Protein AF-A0A972ZB79-F1 (afdb_monomer)

pLDDT: mean 79.49, std 14.04, range [37.16, 97.12]

Foldseek 3Di:
DDDDDDDDDDDDPDDPDDPPPPPVVVVVVVVVVLVVLLVLLLVLLLQLLLQDADPLLATSLLVSLVVCCVQLVVLQVVDPCLVVVVVVLVVVVVLVVVVCVVPVVDDDDVSVVSNVVSVSSSVSSVVSSLSSSVVSDPPLSSLQSSLVSNLVNCVVVQVVDPQCCQPRNLVSVLSNQLSVQVVDPDCVSNLVSLVVSLVVCLLSVNPVVVVVSVVVNLVVVVVVVVVVDPDDDDVVVSVVVVVVVVVVCQVVVLCCQCVQVSHPVSNVVSVVQCVVQVGSVRSVCVVVVVQVVCCVVPVSRDD

Mean predicted aligned error: 12.44 Å

Radius of gyration: 28.15 Å; Cα contacts (8 Å, |Δi|>4): 236; chains: 1; bounding box: 105×49×82 Å

Sequence (303 aa):
MAADHVQTASTYPPDSGLPESDDPRGAVLDKRGFELSAIVAYLSVALLGLNLPLVFGMTTSTLVVIALVPVWISTLSRFRFAVPIMVLTVVAVAWGILLVNLNAERGFEVRMGIDAAFLMIAGIGGLGLLLWARTVLPIHQIVIVFGIAYLLSVLSDVPGSENPWKYQLSIPVSLIVLAVASQSRRAWPTLVSLGVIGLLSIATNSRSFFGFCLLAAVMYLWQRRSRRTDKPMNKLLVVGLIGLVLAAMYSLGTSLLAGGYLGEDAQERTVAQIQDGGTLLAGGRPEWFATTALMAEYPMGFG

Solvent-accessible surface area (backbone atoms only — not comparable to full-atom values): 16758 Å² total; per-residue (Å²): 133,84,89,82,90,84,86,89,87,85,90,73,84,80,84,81,80,69,82,80,78,86,49,70,64,58,58,51,51,54,51,50,54,51,53,51,54,40,51,51,36,51,53,49,40,27,36,46,27,31,45,46,82,51,79,93,61,37,27,43,23,34,52,50,33,62,75,41,40,81,65,20,59,70,46,33,79,81,37,90,63,46,53,60,52,53,51,53,49,53,50,51,52,54,49,52,53,49,56,51,65,77,40,69,87,54,86,79,62,63,67,63,53,50,38,52,50,40,52,49,50,26,53,56,35,44,52,38,45,51,57,37,34,51,77,72,40,62,64,48,57,54,38,33,43,23,15,51,24,32,42,60,51,41,54,80,53,41,89,81,41,96,49,35,53,67,78,52,44,51,63,25,53,47,38,33,53,45,26,59,26,58,71,46,96,52,65,60,51,37,49,49,50,35,49,54,54,22,52,52,22,52,76,61,75,27,59,71,56,24,53,52,30,51,52,49,47,55,50,51,55,49,58,57,47,59,76,73,44,96,67,85,71,62,66,65,59,51,53,48,50,53,51,48,51,53,50,51,48,51,55,51,50,50,50,39,27,60,65,37,78,72,37,63,76,48,15,55,55,45,47,50,20,25,70,77,36,76,34,59,74,50,29,70,40,56,64,57,58,50,47,54,52,33,40,72,78,21,76,90,73,65,118

Structure (mmCIF, N/CA/C/O backbone):
data_AF-A0A972ZB79-F1
#
_entry.id   AF-A0A972ZB79-F1
#
loop_
_atom_site.group_PDB
_atom_site.id
_atom_site.type_symbol
_atom_site.label_atom_id
_atom_site.label_alt_id
_atom_site.label_comp_id
_atom_site.label_asym_id
_atom_site.label_entity_id
_atom_site.label_seq_id
_atom_site.pdbx_PDB_ins_code
_atom_site.Cartn_x
_atom_site.Cartn_y
_atom_site.Cartn_z
_atom_site.occupancy
_atom_site.B_iso_or_equiv
_atom_site.auth_seq_id
_atom_site.auth_comp_id
_atom_site.auth_asym_id
_atom_site.auth_atom_id
_atom_site.pdbx_PDB_model_num
ATOM 1 N N . MET A 1 1 ? -80.961 12.079 47.554 1.00 37.97 1 MET A N 1
ATOM 2 C CA . MET A 1 1 ? -81.238 10.744 48.119 1.00 37.97 1 MET A CA 1
ATOM 3 C C . MET A 1 1 ? -80.423 9.753 47.297 1.00 37.97 1 MET A C 1
ATOM 5 O O . MET A 1 1 ? -80.694 9.684 46.110 1.00 37.97 1 MET A O 1
ATOM 9 N N . ALA A 1 2 ? -79.415 9.125 47.928 1.00 37.16 2 ALA A N 1
ATOM 10 C CA . ALA A 1 2 ? -78.464 8.094 47.443 1.00 37.16 2 ALA A CA 1
ATOM 11 C C . ALA A 1 2 ? -77.588 8.466 46.212 1.00 37.16 2 ALA A C 1
ATOM 13 O O . ALA A 1 2 ? -78.125 8.785 45.163 1.00 37.16 2 ALA A O 1
ATOM 14 N N . ALA A 1 3 ? -76.260 8.640 46.286 1.00 39.59 3 ALA A N 1
ATOM 15 C CA . ALA A 1 3 ? -75.149 7.779 46.748 1.00 39.59 3 ALA A CA 1
ATOM 16 C C . ALA A 1 3 ? -74.749 6.672 45.743 1.00 39.59 3 ALA A C 1
ATOM 18 O O . ALA A 1 3 ? -75.513 5.738 45.532 1.00 39.59 3 ALA A O 1
ATOM 19 N N . ASP A 1 4 ? -73.553 6.839 45.150 1.00 38.59 4 ASP A N 1
ATOM 20 C CA . ASP A 1 4 ? -72.384 5.925 45.200 1.00 38.59 4 ASP A CA 1
ATOM 21 C C . ASP A 1 4 ? -71.663 5.564 43.881 1.00 38.59 4 ASP A C 1
ATOM 23 O O . ASP A 1 4 ? -72.266 5.059 42.944 1.00 38.59 4 ASP A O 1
ATOM 27 N N . HIS A 1 5 ? -70.335 5.821 43.922 1.00 38.62 5 HIS A N 1
ATOM 28 C CA . HIS A 1 5 ? -69.150 5.087 43.408 1.00 38.62 5 HIS A CA 1
ATOM 29 C C . HIS A 1 5 ? -69.139 4.556 41.944 1.00 38.62 5 HIS A C 1
ATOM 31 O O . HIS A 1 5 ? -70.107 3.987 41.472 1.00 38.62 5 HIS A O 1
ATOM 37 N N . VAL A 1 6 ? -68.092 4.670 41.100 1.00 42.59 6 VAL A N 1
ATOM 38 C CA . VAL A 1 6 ? -66.668 4.230 41.167 1.00 42.59 6 VAL A CA 1
ATOM 39 C C . VAL A 1 6 ? -65.941 4.848 39.934 1.00 42.59 6 VAL A C 1
ATOM 41 O O . VAL A 1 6 ? -66.464 4.776 38.829 1.00 42.59 6 VAL A O 1
ATOM 44 N N . GLN A 1 7 ? -64.900 5.683 40.054 1.00 39.47 7 GLN A N 1
ATOM 45 C CA . GLN A 1 7 ? -63.438 5.425 40.004 1.00 39.47 7 GLN A CA 1
ATOM 46 C C . GLN A 1 7 ? -62.824 4.747 38.737 1.00 39.47 7 GLN A C 1
ATOM 48 O O . GLN A 1 7 ? -62.821 3.535 38.589 1.00 39.47 7 GLN A O 1
ATOM 53 N N . THR A 1 8 ? -62.252 5.602 37.870 1.00 46.56 8 THR A N 1
ATOM 54 C CA . THR A 1 8 ? -61.036 5.506 37.014 1.00 46.56 8 THR A CA 1
ATOM 55 C C . THR A 1 8 ? -60.557 4.167 36.420 1.00 46.56 8 THR A C 1
ATOM 57 O O . THR A 1 8 ? -60.087 3.294 37.143 1.00 46.56 8 THR A O 1
ATOM 60 N N . ALA A 1 9 ? -60.426 4.125 35.086 1.00 38.38 9 ALA A N 1
ATOM 61 C CA . ALA A 1 9 ? -59.534 3.207 34.369 1.00 38.38 9 ALA A CA 1
ATOM 62 C C . ALA A 1 9 ? -58.558 3.999 33.474 1.00 38.38 9 ALA A C 1
ATOM 64 O O . ALA A 1 9 ? -58.957 4.622 32.493 1.00 38.38 9 ALA A O 1
ATOM 65 N N . SER A 1 10 ? -57.277 3.984 33.855 1.00 39.25 10 SER A N 1
ATOM 66 C CA . SER A 1 10 ? -56.123 4.402 33.052 1.00 39.25 10 SER A CA 1
ATOM 67 C C . SER A 1 10 ? -55.563 3.157 32.366 1.00 39.25 10 SER A C 1
ATOM 69 O O . SER A 1 10 ? -55.131 2.221 33.037 1.00 39.25 10 SER A O 1
ATOM 71 N N . THR A 1 11 ? -55.618 3.110 31.039 1.00 41.22 11 THR A N 1
ATOM 72 C CA . THR A 1 11 ? -55.114 2.001 30.219 1.00 41.22 11 THR A CA 1
ATOM 73 C C . THR A 1 11 ? -53.656 2.239 29.824 1.00 41.22 11 THR A C 1
ATOM 75 O O . THR A 1 11 ? -53.385 2.951 28.859 1.00 41.22 11 THR A O 1
ATOM 78 N N . TYR A 1 12 ? -52.727 1.609 30.547 1.00 37.75 12 TYR A N 1
ATOM 79 C CA . TYR A 1 12 ? -51.396 1.247 30.044 1.00 37.75 12 TYR A CA 1
ATOM 80 C C . TYR A 1 12 ? -51.443 -0.203 29.523 1.00 37.75 12 TYR A C 1
ATOM 82 O O . TYR A 1 12 ? -52.074 -1.041 30.172 1.00 37.75 12 TYR A O 1
ATOM 90 N N . PRO A 1 13 ? -50.812 -0.536 28.381 1.00 57.41 13 PRO A N 1
ATOM 91 C CA . PRO A 1 13 ? -50.680 -1.923 27.941 1.00 57.41 13 PRO A CA 1
ATOM 92 C C . PRO A 1 13 ? -49.646 -2.680 28.801 1.00 57.41 13 PRO A C 1
ATOM 94 O O . PRO A 1 13 ? -48.712 -2.057 29.311 1.00 57.41 13 PRO A O 1
ATOM 97 N N . PRO A 1 14 ? -49.800 -4.006 28.976 1.00 53.81 14 PRO A N 1
ATOM 98 C CA . PRO A 1 14 ? -48.922 -4.805 29.817 1.00 53.81 14 PRO A CA 1
ATOM 99 C C . PRO A 1 14 ? -47.572 -5.050 29.139 1.00 53.81 14 PRO A C 1
ATOM 101 O O . PRO A 1 14 ? -47.491 -5.366 27.952 1.00 53.81 14 PRO A O 1
ATOM 104 N N . ASP A 1 15 ? -46.534 -4.923 29.954 1.00 46.94 15 ASP A N 1
ATOM 105 C CA . ASP A 1 15 ? -45.147 -5.289 29.703 1.00 46.94 15 ASP A CA 1
ATOM 106 C C . ASP A 1 15 ? -45.064 -6.729 29.162 1.00 46.94 15 ASP A C 1
ATOM 108 O O . ASP A 1 15 ? -45.338 -7.703 29.871 1.00 46.94 15 ASP A O 1
ATOM 112 N N . SER A 1 16 ? -44.728 -6.889 27.881 1.00 41.41 16 SER A N 1
ATOM 113 C CA . SER A 1 16 ? -44.428 -8.196 27.299 1.00 41.41 16 SER A CA 1
ATOM 114 C C . SER A 1 16 ? -43.010 -8.587 27.708 1.00 41.41 16 SER A C 1
ATOM 116 O O . SER A 1 16 ? -42.052 -8.335 26.975 1.00 41.41 16 SER A O 1
ATOM 118 N N . GLY A 1 17 ? -42.889 -9.179 28.896 1.00 45.81 17 GLY A N 1
ATOM 119 C CA . GLY A 1 17 ? -41.657 -9.782 29.389 1.00 45.81 17 GLY A CA 1
ATOM 120 C C . GLY A 1 17 ? -41.157 -10.870 28.438 1.00 45.81 17 GLY A C 1
ATOM 121 O O . GLY A 1 17 ? -41.602 -12.016 28.491 1.00 45.81 17 GLY A O 1
ATOM 122 N N . LEU A 1 18 ? -40.216 -10.508 27.568 1.00 44.88 18 LEU A N 1
ATOM 123 C CA . LEU A 1 18 ? -39.244 -11.456 27.038 1.00 44.88 18 LEU A CA 1
ATOM 124 C C . LEU A 1 18 ? -38.303 -11.816 28.196 1.00 44.88 18 LEU A C 1
ATOM 126 O O . LEU A 1 18 ? -37.880 -10.909 28.915 1.00 44.88 18 LEU A O 1
ATOM 130 N N . PRO A 1 19 ? -37.972 -13.098 28.414 1.00 45.41 19 PRO A N 1
ATOM 131 C CA . PRO A 1 19 ? -37.016 -13.455 29.445 1.00 45.41 19 PRO A CA 1
ATOM 132 C C . PRO A 1 19 ? -35.650 -12.916 29.020 1.00 45.41 19 PRO A C 1
ATOM 134 O O . PRO A 1 19 ? -35.044 -13.403 28.065 1.00 45.41 19 PRO A O 1
ATOM 137 N N . GLU A 1 20 ? -35.178 -11.892 29.723 1.00 52.97 20 GLU A N 1
ATOM 138 C CA . GLU A 1 20 ? -33.773 -11.514 29.757 1.00 52.97 20 GLU A CA 1
ATOM 139 C C . GLU A 1 20 ? -33.024 -12.724 30.327 1.00 52.97 20 GLU A C 1
ATOM 141 O O . GLU A 1 20 ? -33.023 -12.988 31.529 1.00 52.97 20 GLU A O 1
ATOM 146 N N . SER A 1 21 ? -32.521 -13.576 29.432 1.00 52.00 21 SER A N 1
ATOM 147 C CA . SER A 1 21 ? -31.763 -14.763 29.798 1.00 52.00 21 SER A CA 1
ATOM 148 C C . SER A 1 21 ? -30.403 -14.319 30.328 1.00 52.00 21 SER A C 1
ATOM 150 O O . SER A 1 21 ? -29.427 -14.255 29.578 1.00 52.00 21 SER A O 1
ATOM 152 N N . ASP A 1 22 ? -30.358 -14.036 31.626 1.00 58.97 22 ASP A N 1
ATOM 153 C CA . ASP A 1 22 ? -29.166 -13.902 32.470 1.00 58.97 22 ASP A CA 1
ATOM 154 C C . ASP A 1 22 ? -28.443 -15.266 32.590 1.00 58.97 22 ASP A C 1
ATOM 156 O O . ASP A 1 22 ? -28.201 -15.788 33.678 1.00 58.97 22 ASP A O 1
ATOM 160 N N . ASP A 1 23 ? -28.139 -15.919 31.459 1.00 61.69 23 ASP A N 1
ATOM 161 C CA . ASP A 1 23 ? -27.311 -17.124 31.445 1.00 61.69 23 ASP A CA 1
ATOM 162 C C . ASP A 1 23 ? -25.827 -16.716 31.399 1.00 61.69 23 ASP A C 1
ATOM 164 O O . ASP A 1 23 ? -25.310 -16.350 30.332 1.00 61.69 23 ASP A O 1
ATOM 168 N N . PRO A 1 24 ? -25.087 -16.822 32.520 1.00 64.69 24 PRO A N 1
ATOM 169 C CA . PRO A 1 24 ? -23.666 -16.496 32.551 1.00 64.69 24 PRO A CA 1
ATOM 170 C C . PRO A 1 24 ? -22.843 -17.383 31.605 1.00 64.69 24 PRO A C 1
ATOM 172 O O . PRO A 1 24 ? -21.735 -17.002 31.223 1.00 64.69 24 PRO A O 1
ATOM 175 N N . ARG A 1 25 ? -23.352 -18.551 31.184 1.00 61.38 25 ARG A N 1
ATOM 176 C CA . ARG A 1 25 ? -22.655 -19.433 30.233 1.00 61.38 25 ARG A CA 1
ATOM 177 C C . ARG A 1 25 ? -22.695 -18.881 28.810 1.00 61.38 25 ARG A C 1
ATOM 179 O O . ARG A 1 25 ? -21.678 -18.961 28.120 1.00 61.38 25 ARG A O 1
ATOM 186 N N . GLY A 1 26 ? -23.810 -18.276 28.394 1.00 61.22 26 GLY A N 1
ATOM 187 C CA . GLY A 1 26 ? -23.944 -17.620 27.088 1.00 61.22 26 GLY A CA 1
ATOM 188 C C . GLY A 1 26 ? -22.986 -16.436 26.938 1.00 61.22 26 GLY A C 1
ATOM 189 O O . GLY A 1 26 ? -22.241 -16.361 25.961 1.00 61.22 26 GLY A O 1
ATOM 190 N N . ALA A 1 27 ? -22.907 -15.586 27.966 1.00 63.97 27 ALA A N 1
ATOM 191 C CA . ALA A 1 27 ? -21.989 -14.444 27.996 1.00 63.97 27 ALA A CA 1
ATOM 192 C C . ALA A 1 27 ? -20.503 -14.862 27.952 1.00 63.97 27 ALA A C 1
ATOM 194 O O . ALA A 1 27 ? -19.677 -14.200 27.321 1.00 63.97 27 ALA A O 1
ATOM 195 N N . VAL A 1 28 ? -20.143 -15.983 28.592 1.00 65.38 28 VAL A N 1
ATOM 196 C CA . VAL A 1 28 ? -18.767 -16.514 28.569 1.00 65.38 28 VAL A CA 1
ATOM 197 C C . VAL A 1 28 ? -18.406 -17.112 27.205 1.00 65.38 28 VAL A C 1
ATOM 199 O O . VAL A 1 28 ? -17.272 -16.936 26.753 1.00 65.38 28 VAL A O 1
ATOM 202 N N . LEU A 1 29 ? -19.334 -17.806 26.537 1.00 65.69 29 LEU A N 1
ATOM 203 C CA . LEU A 1 29 ? -19.100 -18.371 25.202 1.00 65.69 29 LEU A CA 1
ATOM 204 C C . LEU A 1 29 ? -18.946 -17.278 24.138 1.00 65.69 29 LEU A C 1
ATOM 206 O O . LEU A 1 29 ? -18.024 -17.363 23.325 1.00 65.69 29 LEU A O 1
ATOM 210 N N . ASP A 1 30 ? -19.777 -16.236 24.191 1.00 73.19 30 ASP A N 1
ATOM 211 C CA . ASP A 1 30 ? -19.706 -15.102 23.263 1.00 73.19 30 ASP A CA 1
ATOM 212 C C . ASP A 1 30 ? -18.387 -14.325 23.428 1.00 73.19 30 ASP A C 1
ATOM 214 O O . ASP A 1 30 ? -17.655 -14.076 22.465 1.00 73.19 30 ASP A O 1
ATOM 218 N N . LYS A 1 31 ? -17.976 -14.081 24.682 1.00 74.38 31 LYS A N 1
ATOM 219 C CA . LYS A 1 31 ? -16.680 -13.459 24.988 1.00 74.38 31 LYS A CA 1
ATOM 220 C C . LYS A 1 31 ? -15.489 -14.295 24.499 1.00 74.38 31 LYS A C 1
ATOM 222 O O . LYS A 1 31 ? -14.558 -13.740 23.920 1.00 74.38 31 LYS A O 1
ATOM 227 N N . ARG A 1 32 ? -15.516 -15.623 24.683 1.00 76.25 32 ARG A N 1
ATOM 228 C CA . ARG A 1 32 ? -14.454 -16.528 24.192 1.00 76.25 32 ARG A CA 1
ATOM 229 C C . ARG A 1 32 ? -14.376 -16.562 22.666 1.00 76.25 32 ARG A C 1
ATOM 231 O O . ARG A 1 32 ? -13.273 -16.568 22.122 1.00 76.25 32 ARG A O 1
ATOM 238 N N . GLY A 1 33 ? -15.519 -16.573 21.978 1.00 75.88 33 GLY A N 1
ATOM 239 C CA . GLY A 1 33 ? -15.574 -16.504 20.514 1.00 75.88 33 GLY A CA 1
ATOM 240 C C . GLY A 1 33 ? -14.976 -15.200 19.984 1.00 75.88 33 GLY A C 1
ATOM 241 O O . GLY A 1 33 ? -14.155 -15.218 19.062 1.00 75.88 33 GLY A O 1
ATOM 242 N N . PHE A 1 34 ? -15.307 -14.082 20.634 1.00 79.62 34 PHE A N 1
ATOM 243 C CA . PHE A 1 34 ? -14.725 -12.779 20.331 1.00 79.62 34 PHE A CA 1
ATOM 244 C C . PHE A 1 34 ? -13.202 -12.756 20.552 1.00 79.62 34 PHE A C 1
ATOM 246 O O . PHE A 1 34 ? -12.461 -12.391 19.636 1.00 79.62 34 PHE A O 1
ATOM 253 N N . GLU A 1 35 ? -12.710 -13.218 21.707 1.00 86.31 35 GLU A N 1
ATOM 254 C CA . GLU A 1 35 ? -11.270 -13.262 22.018 1.00 86.31 35 GLU A CA 1
ATOM 255 C C . GLU A 1 35 ? -10.480 -14.130 21.025 1.00 86.31 35 GLU A C 1
ATOM 257 O O . GLU A 1 35 ? -9.423 -13.716 20.542 1.00 86.31 35 GLU A O 1
ATOM 262 N N . LEU A 1 36 ? -11.013 -15.296 20.644 1.00 90.25 36 LEU A N 1
ATOM 263 C CA . LEU A 1 36 ? -10.361 -16.184 19.680 1.00 90.25 36 LEU A CA 1
ATOM 264 C C . LEU A 1 36 ? -10.311 -15.561 18.280 1.00 90.25 36 LEU A C 1
ATOM 266 O O . LEU A 1 36 ? -9.269 -15.603 17.624 1.00 90.25 36 LEU A O 1
ATOM 270 N N . SER A 1 37 ? -11.397 -14.918 17.841 1.00 89.94 37 SER A N 1
ATOM 271 C CA . SER A 1 37 ? -11.424 -14.211 16.555 1.00 89.94 37 SER A CA 1
ATOM 272 C C . SER A 1 37 ? -10.417 -13.055 16.504 1.00 89.94 37 SER A C 1
ATOM 274 O O . SER A 1 37 ? -9.749 -12.864 15.485 1.00 89.94 37 SER A O 1
ATOM 276 N N . ALA A 1 38 ? -10.237 -12.335 17.617 1.00 91.38 38 ALA A N 1
ATOM 277 C CA . ALA A 1 38 ? -9.262 -11.257 17.728 1.00 91.38 38 ALA A CA 1
ATOM 278 C C . ALA A 1 38 ? -7.821 -11.783 17.647 1.00 91.38 38 ALA A C 1
ATOM 280 O O . ALA A 1 38 ? -7.016 -11.228 16.900 1.00 91.38 38 ALA A O 1
ATOM 281 N N . ILE A 1 39 ? -7.498 -12.876 18.351 1.00 93.88 39 ILE A N 1
ATOM 282 C CA . ILE A 1 39 ? -6.169 -13.514 18.295 1.00 93.88 39 ILE A CA 1
ATOM 283 C C . ILE A 1 39 ? -5.853 -13.983 16.871 1.00 93.88 39 ILE A C 1
ATOM 285 O O . ILE A 1 39 ? -4.769 -13.700 16.354 1.00 93.88 39 ILE A O 1
ATOM 289 N N . VAL A 1 40 ? -6.807 -14.651 16.214 1.00 94.44 40 VAL A N 1
ATOM 290 C CA . VAL A 1 40 ? -6.653 -15.094 14.821 1.00 94.44 40 VAL A CA 1
ATOM 291 C C . VAL A 1 40 ? -6.423 -13.890 13.911 1.00 94.44 40 VAL A C 1
ATOM 293 O O . VAL A 1 40 ? -5.524 -13.934 13.074 1.00 94.44 40 VAL A O 1
ATOM 296 N N . ALA A 1 41 ? -7.162 -12.793 14.095 1.00 94.31 41 ALA A N 1
ATOM 297 C CA . ALA A 1 41 ? -6.964 -11.573 13.317 1.00 94.31 41 ALA A CA 1
ATOM 298 C C . ALA A 1 41 ? -5.564 -10.968 13.528 1.00 94.31 41 ALA A C 1
ATOM 300 O O . ALA A 1 41 ? -4.895 -10.654 12.544 1.00 94.31 41 ALA A O 1
ATOM 301 N N . TYR A 1 42 ? -5.077 -10.875 14.770 1.00 96.25 42 TYR A N 1
ATOM 302 C CA . TYR A 1 42 ? -3.720 -10.399 15.068 1.00 96.25 42 TYR A CA 1
ATOM 303 C C . TYR A 1 42 ? -2.643 -11.243 14.386 1.00 96.25 42 TYR A C 1
ATOM 305 O O . TYR A 1 42 ? -1.783 -10.698 13.691 1.00 96.25 42 TYR A O 1
ATOM 313 N N . LEU A 1 43 ? -2.710 -12.567 14.552 1.00 96.00 43 LEU A N 1
ATOM 314 C CA . LEU A 1 43 ? -1.755 -13.496 13.947 1.00 96.00 43 LEU A CA 1
ATOM 315 C C . LEU A 1 43 ? -1.795 -13.425 12.421 1.00 96.00 43 LEU A C 1
ATOM 317 O O . LEU A 1 43 ? -0.751 -13.375 11.776 1.00 96.00 43 LEU A O 1
ATOM 321 N N . SER A 1 44 ? -2.991 -13.363 11.842 1.00 95.31 44 SER A N 1
ATOM 322 C CA . SER A 1 44 ? -3.167 -13.334 10.389 1.00 95.31 44 SER A CA 1
ATOM 323 C C . SER A 1 44 ? -2.612 -12.052 9.775 1.00 95.31 44 SER A C 1
ATOM 325 O O . SER A 1 44 ? -1.927 -12.102 8.757 1.00 95.31 44 SER A O 1
ATOM 327 N N . VAL A 1 45 ? -2.855 -10.905 10.415 1.00 96.69 45 VAL A N 1
ATOM 328 C CA . VAL A 1 45 ? -2.313 -9.607 9.986 1.00 96.69 45 VAL A CA 1
ATOM 329 C C . VAL A 1 45 ? -0.792 -9.561 10.151 1.00 96.69 45 VAL A C 1
ATOM 331 O O . VAL A 1 45 ? -0.104 -9.038 9.274 1.00 96.69 45 VAL A O 1
ATOM 334 N N . ALA A 1 46 ? -0.252 -10.136 11.230 1.00 96.50 46 ALA A N 1
ATOM 335 C CA . ALA A 1 46 ? 1.192 -10.226 11.435 1.00 96.50 46 ALA A CA 1
ATOM 336 C C . ALA A 1 46 ? 1.865 -11.109 10.371 1.00 96.50 46 ALA A C 1
ATOM 338 O O . ALA A 1 46 ? 2.857 -10.706 9.773 1.00 96.50 46 ALA A O 1
ATOM 339 N N . LEU A 1 47 ? 1.303 -12.282 10.073 1.00 95.75 47 LEU A N 1
ATOM 340 C CA . LEU A 1 47 ? 1.826 -13.176 9.033 1.00 95.75 47 LEU A CA 1
ATOM 341 C C . LEU A 1 47 ? 1.710 -12.575 7.627 1.00 95.75 47 LEU A C 1
ATOM 343 O O . LEU A 1 47 ? 2.594 -12.813 6.800 1.00 95.75 47 LEU A O 1
ATOM 347 N N . LEU A 1 48 ? 0.659 -11.783 7.379 1.00 95.38 48 LEU A N 1
ATOM 348 C CA . LEU A 1 48 ? 0.485 -11.022 6.142 1.00 95.38 48 LEU A CA 1
ATOM 349 C C . LEU A 1 48 ? 1.562 -9.936 5.985 1.00 95.38 48 LEU A C 1
ATOM 351 O O . LEU A 1 48 ? 2.076 -9.741 4.887 1.00 95.38 48 LEU A O 1
ATOM 355 N N . GLY A 1 49 ? 1.896 -9.227 7.069 1.00 93.38 49 GLY A N 1
ATOM 356 C CA . GLY A 1 49 ? 2.945 -8.203 7.068 1.00 93.38 49 GLY A CA 1
ATOM 357 C C . GLY A 1 49 ? 4.354 -8.786 6.959 1.00 93.38 49 GLY A C 1
ATOM 358 O O . GLY A 1 49 ? 5.180 -8.228 6.249 1.00 93.38 49 GLY A O 1
ATOM 359 N N . LEU A 1 50 ? 4.610 -9.925 7.613 1.00 94.31 50 LEU A N 1
ATOM 360 C CA . LEU A 1 50 ? 5.905 -10.609 7.573 1.00 94.31 50 LEU A CA 1
ATOM 361 C C . LEU A 1 50 ? 6.228 -11.174 6.185 1.00 94.31 50 LEU A C 1
ATOM 363 O O . LEU A 1 50 ? 7.383 -11.152 5.779 1.00 94.31 50 LEU A O 1
ATOM 367 N N . ASN A 1 51 ? 5.216 -11.707 5.490 1.00 93.12 51 ASN A N 1
ATOM 368 C CA . ASN A 1 51 ? 5.303 -12.217 4.118 1.00 93.12 51 ASN A CA 1
ATOM 369 C C . ASN A 1 51 ? 6.570 -13.053 3.829 1.00 93.12 51 ASN A C 1
ATOM 371 O O . ASN A 1 51 ? 7.229 -12.867 2.806 1.00 93.12 51 ASN A O 1
ATOM 375 N N . LEU A 1 52 ? 6.935 -13.952 4.748 1.00 91.12 52 LEU A N 1
ATOM 376 C CA . LEU A 1 52 ? 8.183 -14.705 4.646 1.00 91.12 52 LEU A CA 1
ATOM 377 C C . LEU A 1 52 ? 8.114 -15.665 3.450 1.00 91.12 52 LEU A C 1
ATOM 379 O O . LEU A 1 52 ? 7.088 -16.343 3.289 1.00 91.12 52 LEU A O 1
ATOM 383 N N . PRO A 1 53 ? 9.179 -15.749 2.631 1.00 89.69 53 PRO A N 1
ATOM 384 C CA . PRO A 1 53 ? 9.231 -16.676 1.513 1.00 89.69 53 PRO A CA 1
ATOM 385 C C . PRO A 1 53 ? 9.282 -18.121 2.020 1.00 89.69 53 PRO A C 1
ATOM 387 O O . PRO A 1 53 ? 10.025 -18.458 2.943 1.00 89.69 53 PRO A O 1
ATOM 390 N N . LEU A 1 54 ? 8.478 -18.975 1.399 1.00 87.12 54 LEU A N 1
ATOM 391 C CA . LEU A 1 54 ? 8.419 -20.416 1.618 1.00 87.12 54 LEU A CA 1
ATOM 392 C C . LEU A 1 54 ? 8.851 -21.144 0.335 1.00 87.12 54 LEU A C 1
ATOM 394 O O . LEU A 1 54 ? 9.399 -20.558 -0.600 1.00 87.12 54 LEU A O 1
ATOM 398 N N . VAL A 1 55 ? 8.627 -22.455 0.287 1.00 83.75 55 VAL A N 1
ATOM 399 C CA . VAL A 1 55 ? 8.984 -23.288 -0.866 1.00 83.75 55 VAL A CA 1
ATOM 400 C C . VAL A 1 55 ? 8.059 -22.983 -2.056 1.00 83.75 55 VAL A C 1
ATOM 402 O O . VAL A 1 55 ? 6.869 -22.732 -1.876 1.00 83.75 55 VAL A O 1
ATOM 405 N N . PHE A 1 56 ? 8.602 -23.044 -3.27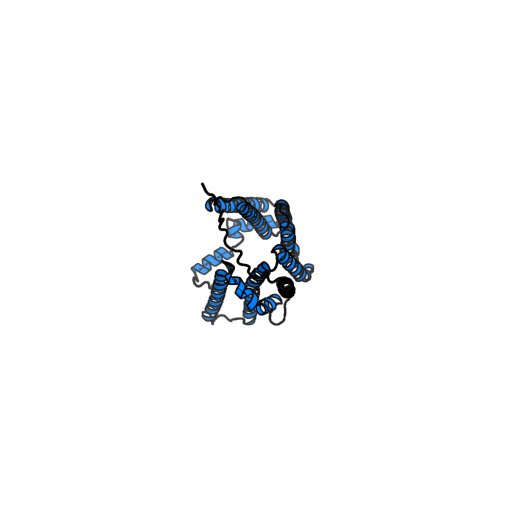7 1.00 79.44 56 PHE A N 1
ATOM 406 C CA . PHE A 1 56 ? 7.858 -22.906 -4.541 1.00 79.44 56 PHE A CA 1
ATOM 407 C C . PHE A 1 56 ? 7.158 -21.551 -4.757 1.00 79.44 56 PHE A C 1
ATOM 409 O O . PHE A 1 56 ? 6.090 -21.509 -5.359 1.00 79.44 56 PHE A O 1
ATOM 416 N N . GLY A 1 57 ? 7.728 -20.449 -4.257 1.00 78.31 57 GLY A N 1
ATOM 417 C CA . GLY A 1 57 ? 7.161 -19.105 -4.458 1.00 78.31 57 GLY A CA 1
ATOM 418 C C . GLY A 1 57 ? 5.962 -18.787 -3.559 1.00 78.31 57 GLY A C 1
ATOM 419 O O . GLY A 1 57 ? 5.431 -17.679 -3.595 1.00 78.31 57 GLY A O 1
ATOM 420 N N . MET A 1 58 ? 5.547 -19.733 -2.707 1.00 87.25 58 MET A N 1
ATOM 421 C CA . MET A 1 58 ? 4.559 -19.467 -1.668 1.00 87.25 58 MET A CA 1
ATOM 422 C C . MET A 1 58 ? 5.148 -18.573 -0.585 1.00 87.25 58 MET A C 1
ATOM 424 O O . MET A 1 58 ? 6.345 -18.586 -0.311 1.00 87.25 58 MET A O 1
ATOM 428 N N . THR A 1 59 ? 4.277 -17.838 0.091 1.00 92.44 59 THR A N 1
ATOM 429 C CA . THR A 1 59 ? 4.647 -17.013 1.239 1.00 92.44 59 THR A CA 1
ATOM 430 C C . THR A 1 59 ? 3.696 -17.246 2.404 1.00 92.44 59 THR A C 1
ATOM 432 O O . THR A 1 59 ? 2.597 -17.787 2.224 1.00 92.44 59 THR A O 1
ATOM 435 N N . THR A 1 60 ? 4.079 -16.810 3.606 1.00 93.38 60 THR A N 1
ATOM 436 C CA . THR A 1 60 ? 3.190 -16.862 4.784 1.00 93.38 60 THR A CA 1
ATOM 437 C C . THR A 1 60 ? 1.855 -16.167 4.527 1.00 93.38 60 THR A C 1
ATOM 439 O O . THR A 1 60 ? 0.808 -16.671 4.931 1.00 93.38 60 THR A O 1
ATOM 442 N N . SER A 1 61 ? 1.880 -15.058 3.785 1.00 92.69 61 SER A N 1
ATOM 443 C CA . SER A 1 61 ? 0.695 -14.318 3.347 1.00 92.69 61 SER A CA 1
ATOM 444 C C . SER A 1 61 ? -0.247 -15.182 2.519 1.00 92.69 61 SER A C 1
ATOM 446 O O . SER A 1 61 ? -1.443 -15.234 2.796 1.00 92.69 61 SER A O 1
ATOM 448 N N . THR A 1 62 ? 0.298 -15.909 1.542 1.00 92.19 62 THR A N 1
ATOM 449 C CA . THR A 1 62 ? -0.474 -16.798 0.665 1.00 92.19 62 THR A CA 1
ATOM 450 C C . THR A 1 62 ? -1.177 -17.892 1.471 1.00 92.19 62 THR A C 1
ATOM 452 O O . THR A 1 62 ? -2.375 -18.115 1.299 1.00 92.19 62 THR A O 1
ATOM 455 N N . LEU A 1 63 ? -0.461 -18.529 2.405 1.00 93.88 63 LEU A N 1
ATOM 456 C CA . LEU A 1 63 ? -1.020 -19.599 3.237 1.00 93.88 63 LEU A CA 1
ATOM 457 C C . LEU A 1 63 ? -2.173 -19.116 4.117 1.00 93.88 63 LEU A C 1
ATOM 459 O O . LEU A 1 63 ? -3.235 -19.734 4.132 1.00 93.88 63 LEU A O 1
ATOM 463 N N . VAL A 1 64 ? -1.979 -18.009 4.837 1.00 95.25 64 VAL A N 1
ATOM 464 C CA . VAL A 1 64 ? -2.996 -17.466 5.751 1.00 95.25 64 VAL A CA 1
ATOM 465 C C . VAL A 1 64 ? -4.237 -17.024 4.991 1.00 95.25 64 VAL A C 1
ATOM 467 O O . VAL A 1 64 ? -5.361 -17.301 5.413 1.00 95.25 64 VAL A O 1
ATOM 470 N N . VAL A 1 65 ? -4.035 -16.364 3.852 1.00 94.50 65 VAL A N 1
ATOM 471 C CA . VAL A 1 65 ? -5.123 -15.918 2.987 1.00 94.50 65 VAL A CA 1
ATOM 472 C C . VAL A 1 65 ? -5.968 -17.099 2.524 1.00 94.50 65 VAL A C 1
ATOM 474 O O . VAL A 1 65 ? -7.189 -17.032 2.661 1.00 94.50 65 VAL A O 1
ATOM 477 N N . ILE A 1 66 ? -5.340 -18.169 2.023 1.00 93.94 66 ILE A N 1
ATOM 478 C CA . ILE A 1 66 ? -6.038 -19.372 1.547 1.00 93.94 66 ILE A CA 1
ATOM 479 C C . ILE A 1 66 ? -6.745 -20.083 2.708 1.00 93.94 66 ILE A C 1
ATOM 481 O O . ILE A 1 66 ? -7.923 -20.422 2.598 1.00 93.94 66 ILE A O 1
ATOM 485 N N . ALA A 1 67 ? -6.059 -20.263 3.839 1.00 94.62 67 ALA A N 1
ATOM 486 C CA . ALA A 1 67 ? -6.607 -20.947 5.008 1.00 94.62 67 ALA A CA 1
ATOM 487 C C . ALA A 1 67 ? -7.861 -20.252 5.566 1.00 94.62 67 ALA A C 1
ATOM 489 O O . ALA A 1 67 ? -8.788 -20.915 6.028 1.00 94.62 67 ALA A O 1
ATOM 490 N N . LEU A 1 68 ? -7.912 -18.919 5.495 1.00 93.62 68 LEU A N 1
ATOM 491 C CA . LEU A 1 68 ? -9.023 -18.120 6.013 1.00 93.62 68 LEU A CA 1
ATOM 492 C C . LEU A 1 68 ? -10.046 -17.704 4.950 1.00 93.62 68 LEU A C 1
ATOM 494 O O . LEU A 1 68 ? -10.936 -16.916 5.275 1.00 93.62 68 LEU A O 1
ATOM 498 N N . VAL A 1 69 ? -9.988 -18.251 3.724 1.00 93.94 69 VAL A N 1
ATOM 499 C CA . VAL A 1 69 ? -10.977 -17.977 2.656 1.00 93.94 69 VAL A CA 1
ATOM 500 C C . VAL A 1 69 ? -12.418 -18.036 3.165 1.00 93.94 69 VAL A C 1
ATOM 502 O O . VAL A 1 69 ? -13.131 -17.050 2.970 1.00 93.94 69 VAL A O 1
ATOM 505 N N . PRO A 1 70 ? -12.866 -19.097 3.871 1.00 90.94 70 PRO A N 1
ATOM 506 C CA . PRO A 1 70 ? -14.260 -19.190 4.314 1.00 90.94 70 PRO A CA 1
ATOM 507 C C . PRO A 1 70 ? -14.670 -18.042 5.246 1.00 90.94 70 PRO A C 1
ATOM 509 O O . PRO A 1 70 ? -15.827 -17.619 5.264 1.00 90.94 70 PRO A O 1
ATOM 512 N N . VAL A 1 71 ? -13.707 -17.511 6.002 1.00 90.94 71 VAL A N 1
ATOM 513 C CA . VAL A 1 71 ? -13.924 -16.467 7.000 1.00 90.94 71 VAL A CA 1
ATOM 514 C C . VAL A 1 71 ? -14.049 -15.100 6.330 1.00 90.94 71 VAL A C 1
ATOM 516 O O . VAL A 1 71 ? -15.042 -14.398 6.539 1.00 90.94 71 VAL A O 1
ATOM 519 N N . TRP A 1 72 ? -13.089 -14.715 5.484 1.00 92.50 72 TRP A N 1
ATOM 520 C CA . TRP A 1 72 ? -13.095 -13.372 4.899 1.00 92.50 72 TRP A CA 1
ATOM 521 C C . TRP A 1 72 ? -14.015 -13.233 3.683 1.00 92.50 72 TRP A C 1
ATOM 523 O O . TRP A 1 72 ? -14.550 -12.143 3.464 1.00 92.50 72 TRP A O 1
ATOM 533 N N . ILE A 1 73 ? -14.281 -14.309 2.929 1.00 91.44 73 ILE A N 1
ATOM 534 C CA . ILE A 1 73 ? -15.124 -14.235 1.722 1.00 91.44 73 ILE A CA 1
ATOM 535 C C . ILE A 1 73 ? -16.556 -13.801 2.047 1.00 91.44 73 ILE A C 1
ATOM 537 O O . ILE A 1 73 ? -17.133 -12.964 1.352 1.00 91.44 73 ILE A O 1
ATOM 541 N N . SER A 1 74 ? -17.097 -14.291 3.167 1.00 88.56 74 SER A N 1
ATOM 542 C CA . SER A 1 74 ? -18.435 -13.938 3.655 1.00 88.56 74 SER A CA 1
ATOM 543 C C . SER A 1 74 ? -18.548 -12.459 4.042 1.00 88.56 74 SER A C 1
ATOM 545 O O . SER A 1 74 ? -19.628 -11.871 3.999 1.00 88.56 74 SER A O 1
ATOM 547 N N . THR A 1 75 ? -17.420 -11.836 4.383 1.00 89.00 75 THR A N 1
ATOM 548 C CA . THR A 1 75 ? -17.362 -10.449 4.841 1.00 89.00 75 THR A CA 1
ATOM 549 C C . THR A 1 75 ? -17.329 -9.457 3.676 1.00 89.00 75 THR A C 1
ATOM 551 O O . THR A 1 75 ? -17.739 -8.306 3.839 1.00 89.00 75 THR A O 1
ATOM 554 N N . LEU A 1 76 ? -16.912 -9.884 2.478 1.00 87.06 76 LEU A N 1
ATOM 555 C CA . LEU A 1 76 ? -16.805 -9.010 1.304 1.00 87.06 76 LEU A CA 1
ATOM 556 C C . LEU A 1 76 ? -18.139 -8.366 0.916 1.00 87.06 76 LEU A C 1
ATOM 558 O O . LEU A 1 76 ? -18.169 -7.195 0.540 1.00 87.06 76 LEU A O 1
ATOM 562 N N . SER A 1 77 ? -19.246 -9.097 1.055 1.00 86.31 77 SER A N 1
ATOM 563 C CA . SER A 1 77 ? -20.592 -8.601 0.733 1.00 86.31 77 SER A CA 1
ATOM 564 C C . SER A 1 77 ? -21.016 -7.406 1.595 1.00 86.31 77 SER A C 1
ATOM 566 O O . SER A 1 77 ? -21.853 -6.609 1.174 1.00 86.31 77 SER A O 1
ATOM 568 N N . ARG A 1 78 ? -20.400 -7.222 2.771 1.00 88.50 78 ARG A N 1
ATOM 569 C CA . ARG A 1 78 ? -20.665 -6.084 3.665 1.00 88.50 78 ARG A CA 1
ATOM 570 C C . ARG A 1 78 ? -20.064 -4.772 3.153 1.00 88.50 78 ARG A C 1
ATOM 572 O O . ARG A 1 78 ? -20.443 -3.701 3.624 1.00 88.50 78 ARG A O 1
ATOM 579 N N . PHE A 1 79 ? -19.133 -4.824 2.197 1.00 88.50 79 PHE A N 1
ATOM 580 C CA . PHE A 1 79 ? -18.422 -3.656 1.682 1.00 88.50 79 PHE A CA 1
ATOM 581 C C . PHE A 1 79 ? -18.774 -3.390 0.213 1.00 88.50 79 PHE A C 1
ATOM 583 O O . PHE A 1 79 ? -18.423 -4.160 -0.677 1.00 88.50 79 PHE A O 1
ATOM 590 N N . ARG A 1 80 ? -19.390 -2.228 -0.059 1.00 85.12 80 ARG A N 1
ATOM 591 C CA . ARG A 1 80 ? -19.903 -1.832 -1.390 1.00 85.12 80 ARG A CA 1
ATOM 592 C C . ARG A 1 80 ? -18.910 -2.018 -2.546 1.00 85.12 80 ARG A C 1
ATOM 594 O O . ARG A 1 80 ? -19.318 -2.399 -3.635 1.00 85.12 80 ARG A O 1
ATOM 601 N N . PHE A 1 81 ? -17.632 -1.709 -2.329 1.00 88.25 81 PHE A N 1
ATOM 602 C CA . PHE A 1 81 ? -16.607 -1.756 -3.379 1.00 88.25 81 PHE A CA 1
ATOM 603 C C . PHE A 1 81 ? -15.773 -3.038 -3.378 1.00 88.25 81 PHE A C 1
ATOM 605 O O . PHE A 1 81 ? -15.025 -3.255 -4.324 1.00 88.25 81 PHE A O 1
ATOM 612 N N . ALA A 1 82 ? -15.913 -3.903 -2.371 1.00 86.38 82 ALA A N 1
ATOM 613 C CA . ALA A 1 82 ? -15.109 -5.117 -2.296 1.00 86.38 82 ALA A CA 1
ATOM 614 C C . ALA A 1 82 ? -15.469 -6.092 -3.425 1.00 86.38 82 ALA A C 1
ATOM 616 O O . ALA A 1 82 ? -14.583 -6.547 -4.138 1.00 86.38 82 ALA A O 1
ATOM 617 N N . VAL A 1 83 ? -16.762 -6.343 -3.657 1.00 88.69 83 VAL A N 1
ATOM 618 C CA . VAL A 1 83 ? -17.212 -7.261 -4.719 1.00 88.69 83 VAL A CA 1
ATOM 619 C C . VAL A 1 83 ? -16.806 -6.782 -6.124 1.00 88.69 83 VAL A C 1
ATOM 621 O O . VAL A 1 83 ? -16.206 -7.579 -6.841 1.00 88.69 83 VAL A O 1
ATOM 624 N N . PRO A 1 84 ? -17.026 -5.512 -6.532 1.00 91.12 84 PRO A N 1
ATOM 625 C CA . PRO A 1 84 ? -16.536 -5.022 -7.822 1.00 91.12 84 PRO A CA 1
ATOM 626 C C . PRO A 1 84 ? -15.025 -5.177 -8.007 1.00 91.12 84 PRO A C 1
ATOM 628 O O . PRO A 1 84 ? -14.596 -5.579 -9.082 1.00 91.12 84 PRO A O 1
ATOM 631 N N . ILE A 1 85 ? -14.224 -4.896 -6.970 1.00 88.75 85 ILE A N 1
ATOM 632 C CA . ILE A 1 85 ? -12.765 -5.065 -7.032 1.00 88.75 85 ILE A CA 1
ATOM 633 C C . ILE A 1 85 ? -12.418 -6.535 -7.274 1.00 88.75 85 ILE A C 1
ATOM 635 O O . ILE A 1 85 ? -11.664 -6.823 -8.196 1.00 88.75 85 ILE A O 1
ATOM 639 N N . MET A 1 86 ? -13.024 -7.459 -6.521 1.00 87.31 86 MET A N 1
ATOM 640 C CA . MET A 1 86 ? -12.805 -8.900 -6.696 1.00 87.31 86 MET A CA 1
ATOM 641 C C . MET A 1 86 ? -13.184 -9.369 -8.104 1.00 87.31 86 MET A C 1
ATOM 643 O O . MET A 1 86 ? -12.415 -10.089 -8.736 1.00 87.31 86 MET A O 1
ATOM 647 N N . VAL A 1 87 ? -14.341 -8.935 -8.617 1.00 90.06 87 VAL A N 1
ATOM 648 C CA . VAL A 1 87 ? -14.797 -9.275 -9.973 1.00 90.06 87 VAL A CA 1
ATOM 649 C C . VAL A 1 87 ? -13.824 -8.738 -11.016 1.00 90.06 87 VAL A C 1
ATOM 651 O O . VAL A 1 87 ? -13.406 -9.490 -11.891 1.00 90.06 87 VAL A O 1
ATOM 654 N N . LEU A 1 88 ? -13.413 -7.472 -10.906 1.00 91.19 88 LEU A N 1
ATOM 655 C CA . LEU A 1 88 ? -12.428 -6.882 -11.812 1.00 91.19 88 LEU A CA 1
ATOM 656 C C . LEU A 1 88 ? -11.101 -7.636 -11.771 1.00 91.19 88 LEU A C 1
ATOM 658 O O . LEU A 1 88 ? -10.479 -7.807 -12.816 1.00 91.19 88 LEU A O 1
ATOM 662 N N . THR A 1 89 ? -10.677 -8.126 -10.604 1.00 87.62 89 THR A N 1
ATOM 663 C CA . THR A 1 89 ? -9.449 -8.916 -10.537 1.00 87.62 89 THR A CA 1
ATOM 664 C C . THR A 1 89 ? -9.601 -10.289 -11.183 1.00 87.62 89 THR A C 1
ATOM 666 O O . THR A 1 89 ? -8.710 -10.707 -11.916 1.00 87.62 89 THR A O 1
ATOM 669 N N . VAL A 1 90 ? -10.737 -10.966 -10.998 1.00 89.06 90 VAL A N 1
ATOM 670 C CA . VAL A 1 90 ? -11.023 -12.228 -11.703 1.00 89.06 90 VAL A CA 1
ATOM 671 C C . VAL A 1 90 ? -11.053 -12.010 -13.217 1.00 89.06 90 VAL A C 1
ATOM 673 O O . VAL A 1 90 ? -10.467 -12.795 -13.957 1.00 89.06 90 VAL A O 1
ATOM 676 N N . VAL A 1 91 ? -11.669 -10.918 -13.680 1.00 90.94 91 VAL A N 1
ATOM 677 C CA . VAL A 1 91 ? -11.676 -10.537 -15.101 1.00 90.94 91 VAL A CA 1
ATOM 678 C C . VAL A 1 91 ? -10.257 -10.267 -15.601 1.00 90.94 91 VAL A C 1
ATOM 680 O O . VAL A 1 91 ? -9.902 -10.749 -16.670 1.00 90.94 91 VAL A O 1
ATOM 683 N N . ALA A 1 92 ? -9.424 -9.563 -14.829 1.00 87.50 92 ALA A N 1
ATOM 684 C CA . ALA A 1 92 ? -8.033 -9.299 -15.196 1.00 87.50 92 ALA A CA 1
ATOM 685 C C . ALA A 1 92 ? -7.207 -10.591 -15.322 1.00 87.50 92 ALA A C 1
ATOM 687 O O . ALA A 1 92 ? -6.445 -10.738 -16.275 1.00 87.50 92 ALA A O 1
ATOM 688 N N . VAL A 1 93 ? -7.393 -11.551 -14.408 1.00 85.44 93 VAL A N 1
ATOM 689 C CA . VAL A 1 93 ? -6.741 -12.871 -14.476 1.00 85.44 93 VAL A CA 1
ATOM 690 C C . VAL A 1 93 ? -7.223 -13.659 -15.692 1.00 85.44 93 VAL A C 1
ATOM 692 O O . VAL A 1 93 ? -6.405 -14.186 -16.443 1.00 85.44 93 VAL A O 1
ATOM 695 N N . ALA A 1 94 ? -8.538 -13.711 -15.922 1.00 87.81 94 ALA A N 1
ATOM 696 C CA . ALA A 1 94 ? -9.114 -14.391 -17.081 1.00 87.81 94 ALA A CA 1
ATOM 697 C C . ALA A 1 94 ? -8.613 -13.782 -18.398 1.00 87.81 94 ALA A C 1
ATOM 699 O O . ALA A 1 94 ? -8.287 -14.513 -19.334 1.00 87.81 94 ALA A O 1
ATOM 700 N N . TRP A 1 95 ? -8.487 -12.453 -18.445 1.00 87.31 95 TRP A N 1
ATOM 701 C CA . TRP A 1 95 ? -7.910 -11.749 -19.582 1.00 87.31 95 TRP A CA 1
ATOM 702 C C . TRP A 1 95 ? -6.438 -12.116 -19.772 1.00 87.31 95 TRP A C 1
ATOM 704 O O . TRP A 1 95 ? -6.052 -12.492 -20.871 1.00 87.31 95 TRP A O 1
ATOM 714 N N . GLY A 1 96 ? -5.634 -12.125 -18.705 1.00 81.75 96 GLY A N 1
ATOM 715 C CA . GLY A 1 96 ? -4.238 -12.568 -18.760 1.00 81.75 96 GLY A CA 1
ATOM 716 C C . GLY A 1 96 ? -4.078 -13.992 -19.307 1.00 81.75 96 GLY A C 1
ATOM 717 O O . GLY A 1 96 ? -3.239 -14.227 -20.172 1.00 81.75 96 GLY A O 1
ATOM 718 N N . ILE A 1 97 ? -4.929 -14.929 -18.878 1.00 82.94 97 ILE A N 1
ATOM 719 C CA . ILE A 1 97 ? -4.932 -16.308 -19.395 1.00 82.94 97 ILE A CA 1
ATOM 720 C C . ILE A 1 97 ? -5.293 -16.330 -20.885 1.00 82.94 97 ILE A C 1
ATOM 722 O O . ILE A 1 97 ? -4.629 -17.012 -21.666 1.00 82.94 97 ILE A O 1
ATOM 726 N N . LEU A 1 98 ? -6.314 -15.579 -21.304 1.00 86.19 98 LEU A N 1
ATOM 727 C CA . LEU A 1 98 ? -6.688 -15.474 -22.716 1.00 86.19 98 LEU A CA 1
ATOM 728 C C . LEU A 1 98 ? -5.517 -14.951 -23.562 1.00 86.19 98 LEU A C 1
ATOM 730 O O . LEU A 1 98 ? -5.215 -15.523 -24.606 1.00 86.19 98 LEU A O 1
ATOM 734 N N . LEU A 1 99 ? -4.818 -13.922 -23.080 1.00 80.62 99 LEU A N 1
ATOM 735 C CA . LEU A 1 99 ? -3.659 -13.331 -23.750 1.00 80.62 99 LEU A CA 1
ATOM 736 C C . LEU A 1 99 ? -2.510 -14.333 -23.946 1.00 80.62 99 LEU A C 1
ATOM 738 O O . LEU A 1 99 ? -1.893 -14.333 -25.014 1.00 80.62 99 LEU A O 1
ATOM 742 N N . VAL A 1 100 ? -2.259 -15.204 -22.961 1.00 80.50 100 VAL A N 1
ATOM 743 C CA . VAL A 1 100 ? -1.270 -16.293 -23.074 1.00 80.50 100 VAL A CA 1
ATOM 744 C C . VAL A 1 100 ? -1.678 -17.293 -24.158 1.00 80.50 100 VAL A C 1
ATOM 746 O O . VAL A 1 100 ? -0.851 -17.680 -24.978 1.00 80.50 100 VAL A O 1
ATOM 749 N N . ASN A 1 101 ? -2.956 -17.678 -24.212 1.00 81.44 101 ASN A N 1
ATOM 750 C CA . ASN A 1 101 ? -3.444 -18.651 -25.197 1.00 81.44 101 ASN A CA 1
ATOM 751 C C . ASN A 1 101 ? -3.436 -18.104 -26.631 1.00 81.44 101 ASN A C 1
ATOM 753 O O . ASN A 1 101 ? -3.128 -18.837 -27.567 1.00 81.44 101 ASN A O 1
ATOM 757 N N . LEU A 1 102 ? -3.750 -16.818 -26.810 1.00 81.69 102 LEU A N 1
ATOM 758 C CA . LEU A 1 102 ? -3.739 -16.164 -28.122 1.00 81.69 102 LEU A CA 1
ATOM 759 C C . LEU A 1 102 ? -2.325 -15.990 -28.699 1.00 81.69 102 LEU A C 1
ATOM 761 O O . LEU A 1 102 ? -2.195 -15.744 -29.892 1.00 81.69 102 LEU A O 1
ATOM 765 N N . ASN A 1 103 ? -1.280 -16.132 -27.878 1.00 73.75 103 ASN A N 1
ATOM 766 C CA . ASN A 1 103 ? 0.115 -15.943 -28.278 1.00 73.75 103 ASN A CA 1
ATOM 767 C C . ASN A 1 103 ? 0.985 -17.141 -27.886 1.00 73.75 103 ASN A C 1
ATOM 769 O O . ASN A 1 103 ? 2.085 -16.968 -27.361 1.00 73.75 103 ASN A O 1
ATOM 773 N N . ALA A 1 104 ? 0.509 -18.357 -28.175 1.00 66.94 104 ALA A N 1
ATOM 774 C CA . ALA A 1 104 ? 1.232 -19.604 -27.908 1.00 66.94 104 ALA A CA 1
ATOM 775 C C . ALA A 1 104 ? 2.628 -19.683 -28.572 1.00 66.94 104 ALA A C 1
ATOM 777 O O . ALA A 1 104 ? 3.433 -20.536 -28.211 1.00 66.94 104 ALA A O 1
ATOM 778 N N . GLU A 1 105 ? 2.924 -18.793 -29.525 1.00 69.62 105 GLU A N 1
ATOM 779 C CA . GLU A 1 105 ? 4.237 -18.655 -30.167 1.00 69.62 105 GLU A CA 1
ATOM 780 C C . GLU A 1 105 ? 5.311 -18.063 -29.235 1.00 69.62 105 GLU A C 1
ATOM 782 O O . GLU A 1 105 ? 6.501 -18.318 -29.424 1.00 69.62 105 GLU A O 1
ATOM 787 N N . ARG A 1 106 ? 4.918 -17.293 -28.208 1.00 69.38 106 ARG A N 1
ATOM 788 C CA . ARG A 1 106 ? 5.840 -16.773 -27.187 1.00 69.38 106 ARG A CA 1
ATOM 789 C C . ARG A 1 106 ? 5.946 -17.799 -26.057 1.00 69.38 106 ARG A C 1
ATOM 791 O O . ARG A 1 106 ? 4.940 -18.207 -25.485 1.00 69.38 106 ARG A O 1
ATOM 798 N N . GLY A 1 107 ? 7.167 -18.215 -25.723 1.00 70.00 107 GLY A N 1
ATOM 799 C CA . GLY A 1 107 ? 7.402 -19.174 -24.641 1.00 70.00 107 GLY A CA 1
ATOM 800 C C . GLY A 1 107 ? 6.824 -18.684 -23.309 1.00 70.00 107 GLY A C 1
ATOM 801 O O . GLY A 1 107 ? 7.085 -17.559 -22.891 1.00 70.00 107 GLY A O 1
ATOM 802 N N . PHE A 1 108 ? 6.042 -19.531 -22.638 1.00 78.31 108 PHE A N 1
ATOM 803 C CA . PHE A 1 108 ? 5.486 -19.243 -21.317 1.00 78.31 108 PHE A CA 1
ATOM 804 C C . PHE A 1 108 ? 6.365 -19.861 -20.226 1.00 78.31 108 PHE A C 1
ATOM 806 O O . PHE A 1 108 ? 6.456 -21.086 -20.103 1.00 78.31 108 PHE A O 1
ATOM 813 N N . GLU A 1 109 ? 7.003 -19.020 -19.409 1.00 84.12 109 GLU A N 1
ATOM 814 C CA . GLU A 1 109 ? 7.773 -19.493 -18.261 1.00 84.12 109 GLU A CA 1
ATOM 815 C C . GLU A 1 109 ? 6.842 -19.802 -17.081 1.00 84.12 109 GLU A C 1
ATOM 817 O O . GLU A 1 109 ? 6.396 -18.919 -16.344 1.00 84.12 109 GLU A O 1
ATOM 822 N N . VAL A 1 110 ? 6.571 -21.094 -16.884 1.00 83.31 110 VAL A N 1
ATOM 823 C CA . VAL A 1 110 ? 5.634 -21.597 -15.865 1.00 83.31 110 VAL A CA 1
ATOM 824 C C . VAL A 1 110 ? 5.975 -21.094 -14.462 1.00 83.31 110 VAL A C 1
ATOM 826 O O . VAL A 1 110 ? 5.073 -20.753 -13.700 1.00 83.31 110 VAL A O 1
ATOM 829 N N . ARG A 1 111 ? 7.266 -21.005 -14.116 1.00 84.75 111 ARG A N 1
ATOM 830 C CA . ARG A 1 111 ? 7.704 -20.562 -12.787 1.00 84.75 111 ARG A CA 1
ATOM 831 C C . ARG A 1 111 ? 7.310 -19.113 -12.502 1.00 84.75 111 ARG A C 1
ATOM 833 O O . ARG A 1 111 ? 6.711 -18.850 -11.465 1.00 84.75 111 ARG A O 1
ATOM 840 N N . MET A 1 112 ? 7.568 -18.206 -13.442 1.00 84.56 112 MET A N 1
ATOM 841 C CA . MET A 1 112 ? 7.171 -16.801 -13.319 1.00 84.56 112 MET A CA 1
ATOM 842 C C . MET A 1 112 ? 5.644 -16.656 -13.250 1.00 84.56 112 MET A C 1
ATOM 844 O O . MET A 1 112 ? 5.128 -15.838 -12.490 1.00 84.56 112 MET A O 1
ATOM 848 N N . GLY A 1 113 ? 4.916 -17.497 -13.994 1.00 82.81 113 GLY A N 1
ATOM 849 C CA . GLY A 1 113 ? 3.457 -17.574 -13.921 1.00 82.81 113 GLY A CA 1
ATOM 850 C C . GLY A 1 113 ? 2.938 -17.995 -12.541 1.00 82.81 113 GLY A C 1
ATOM 851 O O . GLY A 1 113 ? 1.985 -17.400 -12.038 1.00 82.81 113 GLY A O 1
ATOM 852 N N . ILE A 1 114 ? 3.579 -18.980 -11.904 1.00 85.06 114 ILE A N 1
ATOM 853 C CA . ILE A 1 114 ? 3.236 -19.431 -10.545 1.00 85.06 114 ILE A CA 1
ATOM 854 C C . ILE A 1 114 ? 3.508 -18.324 -9.518 1.00 85.06 114 ILE A C 1
ATOM 856 O O . ILE A 1 114 ? 2.627 -18.019 -8.711 1.00 85.06 114 ILE A O 1
ATOM 860 N N . ASP A 1 115 ? 4.677 -17.680 -9.580 1.00 85.69 115 ASP A N 1
ATOM 861 C CA . ASP A 1 115 ? 5.037 -16.589 -8.665 1.00 85.69 115 ASP A CA 1
ATOM 862 C C . ASP A 1 115 ? 4.049 -15.413 -8.790 1.00 85.69 115 ASP A C 1
ATOM 864 O O . ASP A 1 115 ? 3.561 -14.881 -7.787 1.00 85.69 115 ASP A O 1
ATOM 868 N N . ALA A 1 116 ? 3.670 -15.052 -10.022 1.00 86.25 116 ALA A N 1
ATOM 869 C CA . ALA A 1 116 ? 2.670 -14.018 -10.283 1.00 86.25 116 ALA A CA 1
ATOM 870 C C . ALA A 1 116 ? 1.275 -14.399 -9.755 1.00 86.25 116 ALA A C 1
ATOM 872 O O . ALA A 1 116 ? 0.570 -13.550 -9.198 1.00 86.25 116 ALA A O 1
ATOM 873 N N . ALA A 1 117 ? 0.876 -15.668 -9.887 1.00 87.31 117 ALA A N 1
ATOM 874 C CA . ALA A 1 117 ? -0.397 -16.159 -9.368 1.00 87.31 117 ALA A CA 1
ATOM 875 C C . ALA A 1 117 ? -0.448 -16.095 -7.834 1.00 87.31 117 ALA A C 1
ATOM 877 O O . ALA A 1 117 ? -1.426 -15.588 -7.278 1.00 87.31 117 ALA A O 1
ATOM 878 N N . PHE A 1 118 ? 0.608 -16.536 -7.139 1.00 90.12 118 PHE A N 1
ATOM 879 C CA . PHE A 1 118 ? 0.677 -16.428 -5.678 1.00 90.12 118 PHE A CA 1
ATOM 880 C C . PHE A 1 118 ? 0.705 -14.977 -5.207 1.00 90.12 118 PHE A C 1
ATOM 882 O O . PHE A 1 118 ? -0.012 -14.640 -4.263 1.00 90.12 118 PHE A O 1
ATOM 889 N N . LEU A 1 119 ? 1.436 -14.099 -5.900 1.00 89.06 119 LEU A N 1
ATOM 890 C CA . LEU A 1 119 ? 1.429 -12.666 -5.612 1.00 89.06 119 LEU A CA 1
ATOM 891 C C . LEU A 1 119 ? 0.018 -12.070 -5.736 1.00 89.06 119 LEU A C 1
ATOM 893 O O . LEU A 1 119 ? -0.414 -11.319 -4.858 1.00 89.06 119 LEU A O 1
ATOM 897 N N . MET A 1 120 ? -0.724 -12.430 -6.788 1.00 87.81 120 MET A N 1
ATOM 898 C CA . MET A 1 120 ? -2.113 -11.996 -6.951 1.00 87.81 120 MET A CA 1
ATOM 899 C C . MET A 1 120 ? -3.019 -12.532 -5.841 1.00 87.81 120 MET A C 1
ATOM 901 O O . MET A 1 120 ? -3.766 -11.753 -5.246 1.00 87.81 120 MET A O 1
ATOM 905 N N . ILE A 1 121 ? -2.939 -13.826 -5.518 1.00 90.44 121 ILE A N 1
ATOM 906 C CA . ILE A 1 121 ? -3.733 -14.437 -4.440 1.00 90.44 121 ILE A CA 1
ATOM 907 C C . ILE A 1 121 ? -3.444 -13.741 -3.106 1.00 90.44 121 ILE A C 1
ATOM 909 O O . ILE A 1 121 ? -4.380 -13.335 -2.413 1.00 90.44 121 ILE A O 1
ATOM 913 N N . ALA A 1 122 ? -2.168 -13.549 -2.767 1.00 91.12 122 ALA A N 1
ATOM 914 C CA . ALA A 1 122 ? -1.751 -12.880 -1.540 1.00 91.12 122 ALA A CA 1
ATOM 915 C C . ALA A 1 122 ? -2.212 -11.415 -1.492 1.00 91.12 122 ALA A C 1
ATOM 917 O O . ALA A 1 122 ? -2.679 -10.961 -0.449 1.00 91.12 122 ALA A O 1
ATOM 918 N N . GLY A 1 123 ? -2.138 -10.681 -2.606 1.00 90.50 123 GLY A N 1
ATOM 919 C CA . GLY A 1 123 ? -2.580 -9.286 -2.678 1.00 90.50 123 GLY A CA 1
ATOM 920 C C . GLY A 1 123 ? -4.095 -9.132 -2.516 1.00 90.50 123 GLY A C 1
ATOM 921 O O . GLY A 1 123 ? -4.567 -8.381 -1.659 1.00 90.50 123 GLY A O 1
ATOM 922 N N . ILE A 1 124 ? -4.870 -9.876 -3.308 1.00 90.44 124 ILE A N 1
ATOM 923 C CA . ILE A 1 124 ? -6.340 -9.804 -3.319 1.00 90.44 124 ILE A CA 1
ATOM 924 C C . ILE A 1 124 ? -6.914 -10.352 -2.019 1.00 90.44 124 ILE A C 1
ATOM 926 O O . ILE A 1 124 ? -7.741 -9.717 -1.360 1.00 90.44 124 ILE A O 1
ATOM 930 N N . GLY A 1 125 ? -6.482 -11.548 -1.638 1.00 91.69 125 GLY A N 1
ATOM 931 C CA . GLY A 1 125 ? -6.974 -12.162 -0.424 1.00 91.69 125 GLY A CA 1
ATOM 932 C C . GLY A 1 125 ? -6.411 -11.487 0.825 1.00 91.69 125 GLY A C 1
ATOM 933 O O . GLY A 1 125 ? -7.098 -11.461 1.839 1.00 91.69 125 GLY A O 1
ATOM 934 N N . GLY A 1 126 ? -5.255 -10.818 0.744 1.00 92.94 126 GLY A N 1
ATOM 935 C CA . GLY A 1 126 ? -4.773 -9.898 1.776 1.00 92.94 126 GLY A CA 1
ATOM 936 C C . GLY A 1 126 ? -5.726 -8.719 1.987 1.00 92.94 126 GLY A C 1
ATOM 937 O O . GLY A 1 126 ? -6.049 -8.388 3.127 1.00 92.94 126 GLY A O 1
ATOM 938 N N . LEU A 1 127 ? -6.268 -8.136 0.910 1.00 92.88 127 LEU A N 1
ATOM 939 C CA . LEU A 1 127 ? -7.319 -7.115 1.004 1.00 92.88 127 LEU A CA 1
ATOM 940 C C . LEU A 1 127 ? -8.585 -7.667 1.677 1.00 92.88 127 LEU A C 1
ATOM 942 O O . LEU A 1 127 ? -9.122 -7.022 2.580 1.00 92.88 127 LEU A O 1
ATOM 946 N N . GLY A 1 128 ? -9.036 -8.863 1.289 1.00 92.75 128 GLY A N 1
ATOM 947 C CA . GLY A 1 128 ? -10.176 -9.532 1.926 1.00 92.75 128 GLY A CA 1
ATOM 948 C C . GLY A 1 128 ? -9.947 -9.797 3.418 1.00 92.75 128 GLY A C 1
ATOM 949 O O . GLY A 1 128 ? -10.785 -9.448 4.252 1.00 92.75 128 GLY A O 1
ATOM 950 N N . LEU A 1 129 ? -8.778 -10.333 3.762 1.00 94.88 129 LEU A N 1
ATOM 951 C CA . LEU A 1 129 ? -8.355 -10.623 5.128 1.00 94.88 129 LEU A CA 1
ATOM 952 C C 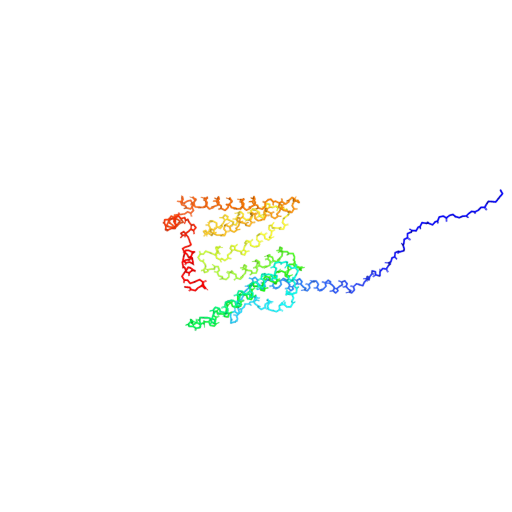. LEU A 1 129 ? -8.294 -9.354 5.989 1.00 94.88 129 LEU A C 1
ATOM 954 O O . LEU A 1 129 ? -8.779 -9.364 7.118 1.00 94.88 129 LEU A O 1
ATOM 958 N N . LEU A 1 130 ? -7.767 -8.244 5.462 1.00 94.44 130 LEU A N 1
ATOM 959 C CA . LEU A 1 130 ? -7.730 -6.954 6.164 1.00 94.44 130 LEU A CA 1
ATOM 960 C C . LEU A 1 130 ? -9.131 -6.355 6.360 1.00 94.44 130 LEU A C 1
ATOM 962 O O . LEU A 1 130 ? -9.408 -5.763 7.407 1.00 94.44 130 LEU A O 1
ATOM 966 N N . LEU A 1 131 ? -10.035 -6.521 5.386 1.00 93.44 131 LEU A N 1
ATOM 967 C CA . LEU A 1 131 ? -11.438 -6.115 5.528 1.00 93.44 131 LEU A CA 1
ATOM 968 C C . LEU A 1 131 ? -12.156 -6.927 6.606 1.00 93.44 131 LEU A C 1
ATOM 970 O O . LEU A 1 131 ? -12.919 -6.351 7.383 1.00 93.44 131 LEU A O 1
ATOM 974 N N . TRP A 1 132 ? -11.889 -8.232 6.683 1.00 95.00 132 TRP A N 1
ATOM 975 C CA . TRP A 1 132 ? -12.385 -9.071 7.769 1.00 95.00 132 TRP A CA 1
ATOM 976 C C . TRP A 1 132 ? -11.784 -8.673 9.117 1.00 95.00 132 TRP A C 1
ATOM 978 O O . TRP A 1 132 ? -12.537 -8.420 10.057 1.00 95.00 132 TRP A O 1
ATOM 988 N N . ALA A 1 133 ? -10.462 -8.509 9.207 1.00 94.31 133 ALA A N 1
ATOM 989 C CA . ALA A 1 133 ? -9.790 -8.090 10.436 1.00 94.31 133 ALA A CA 1
ATOM 990 C C . ALA A 1 133 ? -10.364 -6.769 10.971 1.00 94.31 133 ALA A C 1
ATOM 992 O O . ALA A 1 133 ? -10.546 -6.624 12.175 1.00 94.31 133 ALA A O 1
ATOM 993 N N . ARG A 1 134 ? -10.752 -5.839 10.087 1.00 93.75 134 ARG A N 1
ATOM 994 C CA . ARG A 1 134 ? -11.418 -4.573 10.445 1.00 93.75 134 ARG A CA 1
ATOM 995 C C . ARG A 1 134 ? -12.787 -4.747 11.117 1.00 93.75 134 ARG A C 1
ATOM 997 O O . ARG A 1 134 ? -13.259 -3.813 11.763 1.00 93.75 134 ARG A O 1
ATOM 1004 N N . THR A 1 135 ? -13.445 -5.893 10.959 1.00 91.50 135 THR A N 1
ATOM 1005 C CA . THR A 1 135 ? -14.715 -6.183 11.649 1.00 91.50 135 THR A CA 1
ATOM 1006 C C . THR A 1 135 ? -14.520 -6.632 13.096 1.00 91.50 135 THR A C 1
ATOM 1008 O O . THR A 1 135 ? -15.450 -6.504 13.885 1.00 91.50 135 THR A O 1
ATOM 1011 N N . VAL A 1 136 ? -13.320 -7.106 13.445 1.00 92.75 136 VAL A N 1
ATOM 1012 C CA . VAL A 1 136 ? -12.990 -7.651 14.772 1.00 92.75 136 VAL A CA 1
ATOM 1013 C C . VAL A 1 136 ? -12.044 -6.726 15.545 1.00 92.75 136 VAL A C 1
ATOM 1015 O O . VAL A 1 136 ? -12.158 -6.584 16.759 1.00 92.75 136 VAL A O 1
ATOM 1018 N N . LEU A 1 137 ? -11.125 -6.059 14.843 1.00 92.50 137 LEU A N 1
ATOM 1019 C CA . LEU A 1 137 ? -10.093 -5.196 15.406 1.00 92.50 137 LEU A CA 1
ATOM 1020 C C . LEU A 1 137 ? -10.261 -3.739 14.943 1.00 92.50 137 LEU A C 1
ATOM 1022 O O . LEU A 1 137 ? -10.623 -3.473 13.791 1.00 92.50 137 LEU A O 1
ATOM 1026 N N . PRO A 1 138 ? -9.933 -2.755 15.797 1.00 92.69 138 PRO A N 1
ATOM 1027 C CA . PRO A 1 138 ? -9.864 -1.366 15.383 1.00 92.69 138 PRO A CA 1
ATOM 1028 C C . PRO A 1 138 ? -8.712 -1.142 14.390 1.00 92.69 138 PRO A C 1
ATOM 1030 O O . PRO A 1 138 ? -7.618 -1.689 14.519 1.00 92.69 138 PRO A O 1
ATOM 1033 N N . ILE A 1 139 ? -8.940 -0.258 13.414 1.00 92.12 139 ILE A N 1
ATOM 1034 C CA . ILE A 1 139 ? -8.038 -0.029 12.268 1.00 92.12 139 ILE A CA 1
ATOM 1035 C C . ILE A 1 139 ? -6.597 0.288 12.697 1.00 92.12 139 ILE A C 1
ATOM 1037 O O . ILE A 1 139 ? -5.656 -0.201 12.082 1.00 92.12 139 ILE A O 1
ATOM 1041 N N . HIS A 1 140 ? -6.404 1.084 13.753 1.00 91.50 140 HIS A N 1
ATOM 1042 C CA . HIS A 1 140 ? -5.062 1.458 14.205 1.00 91.50 140 HIS A CA 1
ATOM 1043 C C . HIS A 1 140 ? -4.247 0.244 14.680 1.00 91.50 140 HIS A C 1
ATOM 1045 O O . HIS A 1 140 ? -3.055 0.189 14.400 1.00 91.50 140 HIS A O 1
ATO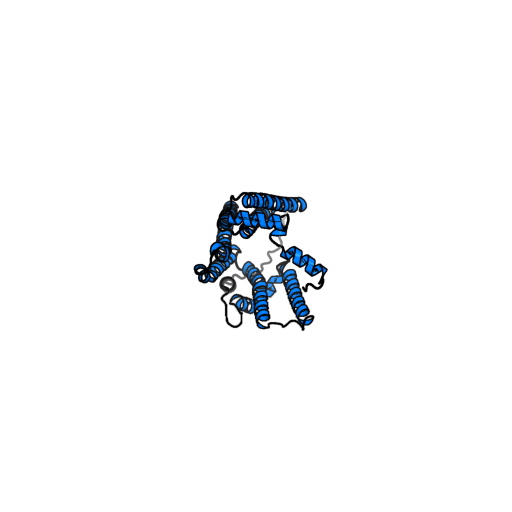M 1051 N N . GLN A 1 141 ? -4.874 -0.746 15.328 1.00 94.50 141 GLN A N 1
ATOM 1052 C CA . GLN A 1 141 ? -4.192 -1.973 15.757 1.00 94.50 141 GLN A CA 1
ATOM 1053 C C . GLN A 1 141 ? -3.763 -2.809 14.552 1.00 94.50 141 GLN A C 1
ATOM 1055 O O . GLN A 1 141 ? -2.616 -3.239 14.495 1.00 94.50 141 GLN A O 1
ATOM 1060 N N . ILE A 1 142 ? -4.639 -2.955 13.552 1.00 95.88 142 ILE A N 1
ATOM 1061 C CA . ILE A 1 142 ? -4.331 -3.675 12.305 1.00 95.88 142 ILE A CA 1
ATOM 1062 C C . ILE A 1 142 ? -3.105 -3.061 11.623 1.00 95.88 142 ILE A C 1
ATOM 1064 O O . ILE A 1 142 ? -2.170 -3.775 11.274 1.00 95.88 142 ILE A O 1
ATOM 1068 N N . VAL A 1 143 ? -3.085 -1.733 11.468 1.00 95.75 143 VAL A N 1
ATOM 1069 C CA . VAL A 1 143 ? -1.988 -1.038 10.779 1.00 95.75 143 VAL A CA 1
ATOM 1070 C C . VAL A 1 143 ? -0.686 -1.090 11.582 1.00 95.75 143 VAL A C 1
ATOM 1072 O O . VAL A 1 143 ? 0.370 -1.263 10.984 1.00 95.75 143 VAL A O 1
ATOM 1075 N N . ILE A 1 144 ? -0.738 -0.984 12.916 1.00 96.19 144 ILE A N 1
ATOM 1076 C CA . ILE A 1 144 ? 0.456 -1.120 13.768 1.00 96.19 144 ILE A CA 1
ATOM 1077 C C . ILE A 1 144 ? 1.045 -2.525 13.640 1.00 96.19 144 ILE A C 1
ATOM 1079 O O . ILE A 1 144 ? 2.239 -2.659 13.400 1.00 96.19 144 ILE A O 1
ATOM 1083 N N . VAL A 1 145 ? 0.218 -3.564 13.764 1.00 97.06 145 VAL A N 1
ATOM 1084 C CA . VAL A 1 145 ? 0.668 -4.963 13.701 1.00 97.06 145 VAL A CA 1
ATOM 1085 C C . VAL A 1 145 ? 1.243 -5.279 12.327 1.00 97.06 145 VAL A C 1
ATOM 1087 O O . VAL A 1 145 ? 2.347 -5.808 12.239 1.00 97.06 145 VAL A O 1
ATOM 1090 N N . PHE A 1 146 ? 0.537 -4.891 11.262 1.00 96.88 146 PHE A N 1
ATOM 1091 C CA . PHE A 1 146 ? 1.017 -5.047 9.892 1.00 96.88 146 PHE A CA 1
ATOM 1092 C C . PHE A 1 146 ? 2.327 -4.283 9.664 1.00 96.88 146 PHE A C 1
ATOM 1094 O O . PHE A 1 146 ? 3.267 -4.834 9.104 1.00 96.88 146 PHE A O 1
ATOM 1101 N N . GLY A 1 147 ? 2.413 -3.033 10.130 1.00 95.50 147 GLY A N 1
ATOM 1102 C CA . GLY A 1 147 ? 3.600 -2.193 9.986 1.00 95.50 147 GLY A CA 1
ATOM 1103 C C . GLY A 1 147 ? 4.814 -2.731 10.742 1.00 95.50 147 GLY A C 1
ATOM 1104 O O . GLY A 1 147 ? 5.907 -2.725 10.188 1.00 95.50 147 GLY A O 1
ATOM 1105 N N . ILE A 1 148 ? 4.636 -3.237 11.968 1.00 97.12 148 ILE A N 1
ATOM 1106 C CA . ILE A 1 148 ? 5.710 -3.877 12.750 1.00 97.12 148 ILE A CA 1
ATOM 1107 C C . ILE A 1 148 ? 6.167 -5.165 12.069 1.00 97.12 148 ILE A C 1
ATOM 1109 O O . ILE A 1 148 ? 7.363 -5.372 11.898 1.00 97.12 148 ILE A O 1
ATOM 1113 N N . ALA A 1 149 ? 5.228 -6.014 11.656 1.00 96.38 149 ALA A N 1
ATOM 1114 C CA . ALA A 1 149 ? 5.537 -7.244 10.940 1.00 96.38 149 ALA A CA 1
ATOM 1115 C C . ALA A 1 149 ? 6.304 -6.970 9.637 1.00 96.38 149 ALA A C 1
ATOM 1117 O O . ALA A 1 149 ? 7.324 -7.603 9.380 1.00 96.38 149 ALA A O 1
ATOM 1118 N N . TYR A 1 150 ? 5.869 -5.969 8.870 1.00 95.50 150 TYR A N 1
ATOM 1119 C CA . TYR A 1 150 ? 6.547 -5.554 7.646 1.00 95.50 150 TYR A CA 1
ATOM 1120 C C . TYR A 1 150 ? 7.918 -4.920 7.921 1.00 95.50 150 TYR A C 1
ATOM 1122 O O . TYR A 1 150 ? 8.868 -5.144 7.181 1.00 95.50 150 TYR A O 1
ATOM 1130 N N . LEU A 1 151 ? 8.069 -4.174 9.021 1.00 95.75 151 LEU A N 1
ATOM 1131 C CA . LEU A 1 151 ? 9.373 -3.655 9.439 1.00 95.75 151 LEU A CA 1
ATOM 1132 C C . LEU A 1 151 ? 10.353 -4.791 9.756 1.00 95.75 151 LEU A C 1
ATOM 1134 O O . LEU A 1 151 ? 11.517 -4.720 9.375 1.00 95.75 151 LEU A O 1
ATOM 1138 N N . LEU A 1 152 ? 9.882 -5.834 10.444 1.00 95.56 152 LEU A N 1
ATOM 1139 C CA . LEU A 1 152 ? 10.693 -7.003 10.777 1.00 95.56 152 LEU A CA 1
ATOM 1140 C C . LEU A 1 152 ? 11.097 -7.791 9.529 1.00 95.56 152 LEU A C 1
ATOM 1142 O O . LEU A 1 152 ? 12.231 -8.259 9.470 1.00 95.56 152 LEU A O 1
ATOM 1146 N N . SER A 1 153 ? 10.213 -7.910 8.533 1.00 93.44 153 SER A N 1
ATOM 1147 C CA . SER A 1 153 ? 10.524 -8.654 7.307 1.00 93.44 153 SER A CA 1
ATOM 1148 C C . SER A 1 153 ? 11.598 -7.983 6.460 1.00 93.44 153 SER A C 1
ATOM 1150 O O . SER A 1 153 ? 12.392 -8.676 5.843 1.00 93.44 153 SER A O 1
ATOM 1152 N N . VAL A 1 154 ? 11.636 -6.646 6.424 1.00 92.31 154 VAL A N 1
ATOM 1153 C CA . VAL A 1 154 ? 12.612 -5.905 5.604 1.00 92.31 154 VAL A CA 1
ATOM 1154 C C . VAL A 1 154 ? 13.939 -5.656 6.320 1.00 92.31 154 VAL A C 1
ATOM 1156 O O . VAL A 1 154 ? 14.893 -5.191 5.699 1.00 92.31 154 VAL A O 1
ATOM 1159 N N . LEU A 1 155 ? 14.022 -5.936 7.626 1.00 91.50 155 LEU A N 1
ATOM 1160 C CA . LEU A 1 155 ? 15.195 -5.604 8.438 1.00 91.50 155 LEU A CA 1
ATOM 1161 C C . LEU A 1 155 ? 16.438 -6.409 8.032 1.00 91.50 155 LEU A C 1
ATOM 1163 O O . LEU A 1 155 ? 17.552 -5.898 8.141 1.00 91.50 155 LEU A O 1
ATOM 1167 N N . SER A 1 156 ? 16.255 -7.632 7.522 1.00 88.25 156 SER A N 1
ATOM 1168 C CA . SER A 1 156 ? 17.343 -8.458 6.981 1.00 88.25 156 SER A CA 1
ATOM 1169 C C . SER A 1 156 ? 18.009 -7.842 5.753 1.00 88.25 156 SER A C 1
ATOM 1171 O O . SER A 1 156 ? 19.189 -8.087 5.518 1.00 88.25 156 SER A O 1
ATOM 1173 N N . ASP A 1 157 ? 17.278 -7.018 5.002 1.00 87.69 157 ASP A N 1
ATOM 1174 C CA . ASP A 1 157 ? 17.730 -6.477 3.718 1.00 87.69 157 ASP A CA 1
ATOM 1175 C C . ASP A 1 157 ? 18.410 -5.103 3.876 1.00 87.69 157 ASP A C 1
ATOM 1177 O O . ASP A 1 157 ? 19.017 -4.586 2.935 1.00 87.69 157 ASP A O 1
ATOM 1181 N N . VAL A 1 158 ? 18.332 -4.504 5.071 1.00 88.81 158 VAL A N 1
ATOM 1182 C CA . VAL A 1 158 ? 18.900 -3.183 5.398 1.00 88.81 158 VAL A CA 1
ATOM 1183 C C . VAL A 1 158 ? 20.413 -3.098 5.191 1.00 88.81 158 VAL A C 1
ATOM 1185 O O . VAL A 1 158 ? 20.851 -2.133 4.564 1.00 88.81 158 VAL A O 1
ATOM 1188 N N . PRO A 1 159 ? 21.235 -4.066 5.644 1.00 87.56 159 PRO A N 1
ATOM 1189 C CA . PRO A 1 159 ? 22.688 -3.964 5.506 1.00 87.56 159 PRO A CA 1
ATOM 1190 C C . PRO A 1 159 ? 23.186 -3.947 4.053 1.00 87.56 159 PRO A C 1
ATOM 1192 O O . PRO A 1 159 ? 24.277 -3.447 3.798 1.00 87.56 159 PRO A O 1
ATOM 1195 N N . GLY A 1 160 ? 22.409 -4.491 3.109 1.00 84.62 160 GLY A N 1
ATOM 1196 C CA . GLY A 1 160 ? 22.778 -4.580 1.691 1.00 84.62 160 GLY A CA 1
ATOM 1197 C C . GLY A 1 160 ? 22.230 -3.453 0.814 1.00 84.62 160 GLY A C 1
ATOM 1198 O O . GLY A 1 160 ? 22.431 -3.478 -0.397 1.00 84.62 160 GLY A O 1
ATOM 1199 N N . SER A 1 161 ? 21.505 -2.490 1.386 1.00 86.25 161 SER A N 1
ATOM 1200 C CA . SER A 1 161 ? 20.797 -1.470 0.615 1.00 86.25 161 SER A CA 1
ATOM 1201 C C . SER A 1 161 ? 21.596 -0.181 0.495 1.00 86.25 161 SER A C 1
ATOM 1203 O O . SER A 1 161 ? 22.009 0.401 1.495 1.00 86.25 161 SER A O 1
ATOM 1205 N N . GLU A 1 162 ? 21.738 0.323 -0.733 1.00 85.25 162 GLU A N 1
ATOM 1206 C CA . GLU A 1 162 ? 22.340 1.637 -1.005 1.00 85.25 162 GLU A CA 1
ATOM 1207 C C . GLU A 1 162 ? 21.570 2.783 -0.329 1.00 85.25 162 GLU A C 1
ATOM 1209 O O . GLU A 1 162 ? 22.142 3.805 0.043 1.00 85.25 162 GLU A O 1
ATOM 1214 N N . ASN A 1 163 ? 20.251 2.625 -0.170 1.00 84.88 163 ASN A N 1
ATOM 1215 C CA . ASN A 1 163 ? 19.393 3.589 0.510 1.00 84.88 163 ASN A CA 1
ATOM 1216 C C . ASN A 1 163 ? 18.278 2.851 1.271 1.00 84.88 163 ASN A C 1
ATOM 1218 O O . ASN A 1 163 ? 17.156 2.709 0.761 1.00 84.88 163 ASN A O 1
ATOM 1222 N N . PRO A 1 164 ? 18.563 2.395 2.505 1.00 87.50 164 PRO A N 1
ATOM 1223 C CA . PRO A 1 164 ? 17.614 1.613 3.291 1.00 87.50 164 PRO A CA 1
ATOM 1224 C C . PRO A 1 164 ? 16.314 2.368 3.574 1.00 87.50 164 PRO A C 1
ATOM 1226 O O . PRO A 1 164 ? 15.232 1.780 3.603 1.00 87.50 164 PRO A O 1
ATOM 1229 N N . TRP A 1 165 ? 16.388 3.695 3.733 1.00 85.94 165 TRP A N 1
ATOM 1230 C CA . TRP A 1 165 ? 15.198 4.512 3.955 1.00 85.94 165 TRP A CA 1
ATOM 1231 C C . TRP A 1 165 ? 14.236 4.443 2.769 1.00 85.94 165 TRP A C 1
ATOM 1233 O O . TRP A 1 165 ? 13.051 4.145 2.938 1.00 85.94 165 TRP A O 1
ATOM 1243 N N . LYS A 1 166 ? 14.750 4.680 1.560 1.00 82.25 166 LYS A N 1
ATOM 1244 C CA . LYS A 1 166 ? 13.954 4.700 0.331 1.00 82.25 166 LYS A CA 1
ATOM 1245 C C . LYS A 1 166 ? 13.334 3.342 0.018 1.00 82.25 166 LYS A C 1
ATOM 1247 O O . LYS A 1 166 ? 12.158 3.293 -0.332 1.00 82.25 166 LYS A O 1
ATOM 1252 N N . TYR A 1 167 ? 14.118 2.270 0.121 1.00 84.25 167 TYR A N 1
ATOM 1253 C CA . TYR A 1 167 ? 13.716 0.964 -0.405 1.00 84.25 167 TYR A CA 1
ATOM 1254 C C . TYR A 1 167 ? 13.035 0.055 0.619 1.00 84.25 167 TYR A C 1
ATOM 1256 O O . TYR A 1 167 ? 12.272 -0.817 0.216 1.00 84.25 167 TYR A O 1
ATOM 1264 N N . GLN A 1 168 ? 13.278 0.248 1.919 1.00 89.12 168 GLN A N 1
ATOM 1265 C CA . GLN A 1 168 ? 12.808 -0.685 2.950 1.00 89.12 168 GLN A CA 1
ATOM 1266 C C . GLN A 1 168 ? 12.042 0.013 4.071 1.00 89.12 168 GLN A C 1
ATOM 1268 O O . GLN A 1 168 ? 10.924 -0.382 4.381 1.00 89.12 168 GLN A O 1
ATOM 1273 N N . LEU A 1 169 ? 12.610 1.058 4.683 1.00 90.50 169 LEU A N 1
ATOM 1274 C CA . LEU A 1 169 ? 12.106 1.573 5.964 1.00 90.50 169 LEU A CA 1
ATOM 1275 C C . LEU A 1 169 ? 10.958 2.579 5.827 1.00 90.50 169 LEU A C 1
ATOM 1277 O O . LEU A 1 169 ? 10.085 2.624 6.694 1.00 90.50 169 LEU A O 1
ATOM 1281 N N . SER A 1 170 ? 10.930 3.386 4.764 1.00 88.94 170 SER A N 1
ATOM 1282 C CA . SER A 1 170 ? 9.975 4.498 4.634 1.00 88.94 170 SER A CA 1
ATOM 1283 C C . SER A 1 170 ? 8.516 4.052 4.758 1.00 88.94 170 SER A C 1
ATOM 1285 O O . SER A 1 170 ? 7.755 4.657 5.514 1.00 88.94 170 SER A O 1
ATOM 1287 N N . ILE A 1 171 ? 8.122 2.972 4.079 1.00 90.38 171 ILE A N 1
ATOM 1288 C CA . ILE A 1 171 ? 6.749 2.451 4.098 1.00 90.38 171 ILE A CA 1
ATOM 1289 C C . ILE A 1 171 ? 6.351 1.912 5.488 1.00 90.38 171 ILE A C 1
ATOM 1291 O O . ILE A 1 171 ? 5.389 2.442 6.054 1.00 90.38 171 ILE A O 1
ATOM 1295 N N . PRO A 1 172 ? 7.040 0.913 6.084 1.00 93.75 172 PRO A N 1
ATOM 1296 C CA . PRO A 1 172 ? 6.644 0.355 7.377 1.00 93.75 172 PRO A CA 1
ATOM 1297 C C . PRO A 1 172 ? 6.708 1.387 8.508 1.00 93.75 172 PRO A C 1
ATOM 1299 O O . PRO A 1 172 ? 5.778 1.465 9.314 1.00 93.75 172 PRO A O 1
ATOM 1302 N N . VAL A 1 173 ? 7.737 2.244 8.536 1.00 93.88 173 VAL A N 1
ATOM 1303 C CA . VAL A 1 173 ? 7.841 3.321 9.536 1.00 93.88 173 VAL A CA 1
ATOM 1304 C C . VAL A 1 173 ? 6.672 4.292 9.397 1.00 93.88 173 VAL A C 1
ATOM 1306 O O . VAL A 1 173 ? 6.059 4.662 10.399 1.00 93.88 173 VAL A O 1
ATOM 1309 N N . SER A 1 174 ? 6.299 4.660 8.168 1.00 92.50 174 SER A N 1
ATOM 1310 C CA . SER A 1 174 ? 5.155 5.548 7.941 1.00 92.50 174 SER A CA 1
ATOM 1311 C C . SER A 1 174 ? 3.849 4.938 8.420 1.00 92.50 174 SER A C 1
ATOM 1313 O O . SER A 1 174 ? 3.068 5.632 9.066 1.00 92.50 174 SER A O 1
ATOM 1315 N N . LEU A 1 175 ? 3.618 3.648 8.160 1.00 94.00 175 LEU A N 1
ATOM 1316 C CA . LEU A 1 175 ? 2.427 2.943 8.637 1.00 94.00 175 LEU A CA 1
ATOM 1317 C C . LEU A 1 175 ? 2.324 2.991 10.165 1.00 94.00 175 LEU A C 1
ATOM 1319 O O . LEU A 1 175 ? 1.280 3.380 10.689 1.00 94.00 175 LEU A O 1
ATOM 1323 N N . ILE A 1 176 ? 3.411 2.673 10.875 1.00 95.25 176 ILE A N 1
ATOM 1324 C CA . ILE A 1 176 ? 3.444 2.677 12.345 1.00 95.25 176 ILE A CA 1
ATOM 1325 C C . ILE A 1 176 ? 3.215 4.094 12.883 1.00 95.25 176 ILE A C 1
ATOM 1327 O O . ILE A 1 176 ? 2.325 4.310 13.709 1.00 95.25 176 ILE A O 1
ATOM 1331 N N . VAL A 1 177 ? 3.978 5.076 12.393 1.00 94.12 177 VAL A N 1
ATOM 1332 C CA . VAL A 1 177 ? 3.904 6.465 12.870 1.00 94.12 177 VAL A CA 1
ATOM 1333 C C . VAL A 1 177 ? 2.523 7.062 12.601 1.00 94.12 177 VAL A C 1
ATOM 1335 O O . VAL A 1 177 ? 1.938 7.664 13.503 1.00 94.12 177 VAL A O 1
ATOM 1338 N N . LEU A 1 178 ? 1.961 6.878 11.400 1.00 92.50 178 LEU A N 1
ATOM 1339 C CA . LEU A 1 178 ? 0.621 7.379 11.081 1.00 92.50 178 LEU A CA 1
ATOM 1340 C C . LEU A 1 178 ? -0.454 6.667 11.896 1.00 92.50 178 LEU A C 1
ATOM 1342 O O . LEU A 1 178 ? -1.384 7.329 12.358 1.00 92.50 178 LEU A O 1
ATOM 1346 N N . ALA A 1 179 ? -0.344 5.353 12.099 1.00 92.62 179 ALA A N 1
ATOM 1347 C CA . ALA A 1 179 ? -1.312 4.617 12.900 1.00 92.62 179 ALA A CA 1
ATOM 1348 C C . ALA A 1 179 ? -1.321 5.109 14.350 1.00 92.62 179 ALA A C 1
ATOM 1350 O O . ALA A 1 179 ? -2.397 5.370 14.889 1.00 92.62 179 ALA A O 1
ATOM 1351 N N . VAL A 1 180 ? -0.148 5.342 14.949 1.00 92.75 180 VAL A N 1
ATOM 1352 C CA . VAL A 1 180 ? -0.022 5.935 16.290 1.00 92.75 180 VAL A CA 1
ATOM 1353 C C . VAL A 1 180 ? -0.556 7.369 16.315 1.00 92.75 180 VAL A C 1
ATOM 1355 O O . VAL A 1 180 ? -1.409 7.695 17.141 1.00 92.75 180 VAL A O 1
ATOM 1358 N N . ALA A 1 181 ? -0.143 8.214 15.370 1.00 90.94 181 ALA A N 1
ATOM 1359 C CA . ALA A 1 181 ? -0.590 9.604 15.290 1.00 90.94 181 ALA A CA 1
ATOM 1360 C C . ALA A 1 181 ? -2.114 9.727 15.101 1.00 90.94 181 ALA A C 1
ATOM 1362 O O . ALA A 1 181 ? -2.739 10.635 15.656 1.00 90.94 181 ALA A O 1
ATOM 1363 N N . SER A 1 182 ? -2.722 8.798 14.357 1.00 88.12 182 SER A N 1
ATOM 1364 C CA . SER A 1 182 ? -4.162 8.775 14.074 1.00 88.12 182 SER A CA 1
ATOM 1365 C C . SER A 1 182 ? -5.039 8.456 15.289 1.00 88.12 182 SER A C 1
ATOM 1367 O O . SER A 1 182 ? -6.240 8.722 15.251 1.00 88.12 182 SER A O 1
ATOM 1369 N N . GLN A 1 183 ? -4.459 7.938 16.379 1.00 87.94 183 GLN A N 1
ATOM 1370 C CA . GLN A 1 183 ? -5.189 7.702 17.630 1.00 87.94 183 GLN A CA 1
ATOM 1371 C C . GLN A 1 183 ? -5.558 9.017 18.331 1.00 87.94 183 GLN A C 1
ATOM 1373 O O . GLN A 1 183 ? -6.512 9.073 19.110 1.00 87.94 183 GLN A O 1
ATOM 1378 N N . SER A 1 184 ? -4.839 10.105 18.040 1.00 85.88 184 SER A N 1
ATOM 1379 C CA . SER A 1 184 ? -5.177 11.414 18.585 1.00 85.88 184 SER A CA 1
ATOM 1380 C C . SER A 1 184 ? -6.463 11.960 17.964 1.00 85.88 184 SER A C 1
ATOM 1382 O O . SER A 1 184 ? -6.652 11.965 16.750 1.00 85.88 184 SER A O 1
ATOM 1384 N N . ARG A 1 185 ? -7.335 12.554 18.789 1.00 79.56 185 ARG A N 1
ATOM 1385 C CA . ARG A 1 185 ? -8.515 13.293 18.292 1.00 79.56 185 ARG A CA 1
ATOM 1386 C C . ARG A 1 185 ? -8.134 14.569 17.519 1.00 79.56 185 ARG A C 1
ATOM 1388 O O . ARG A 1 185 ? -8.976 15.162 16.832 1.00 79.56 185 ARG A O 1
ATOM 1395 N N . ARG A 1 186 ? -6.886 15.034 17.646 1.00 85.00 186 ARG A N 1
ATOM 1396 C CA . ARG A 1 186 ? -6.346 16.235 16.985 1.00 85.00 186 ARG A CA 1
ATOM 1397 C C . ARG A 1 186 ? -5.741 15.849 15.627 1.00 85.00 186 ARG A C 1
ATOM 1399 O O . ARG A 1 186 ? -5.130 14.804 15.517 1.00 85.00 186 ARG A O 1
ATOM 1406 N N . ALA A 1 187 ? -5.874 16.705 14.606 1.00 82.56 187 ALA A N 1
ATOM 1407 C CA . ALA A 1 187 ? -5.238 16.462 13.298 1.00 82.56 187 ALA A CA 1
ATOM 1408 C C . ALA A 1 187 ? -3.735 16.731 13.297 1.00 82.56 187 ALA A C 1
ATOM 1410 O O . ALA A 1 187 ? -3.025 16.220 12.440 1.00 82.56 187 ALA A O 1
ATOM 1411 N N . TRP A 1 188 ? -3.275 17.566 14.228 1.00 83.94 188 TRP A N 1
ATOM 1412 C CA . TRP A 1 188 ? -1.897 18.030 14.279 1.00 83.94 188 TRP A CA 1
ATOM 1413 C C . TRP A 1 188 ? -0.877 16.887 14.291 1.00 83.94 188 TRP A C 1
ATOM 1415 O O . TRP A 1 188 ? 0.001 16.927 13.440 1.00 83.94 188 TRP A O 1
ATOM 1425 N N . PRO A 1 189 ? -1.003 15.841 15.132 1.00 87.25 189 PRO A N 1
ATOM 1426 C CA . PRO A 1 189 ? -0.058 14.726 15.120 1.00 87.25 189 PRO A CA 1
ATOM 1427 C C . PRO A 1 189 ? 0.059 14.056 13.748 1.00 87.25 189 PRO A C 1
ATOM 1429 O O . PRO A 1 189 ? 1.164 13.902 13.250 1.00 87.25 189 PRO A O 1
ATOM 1432 N N . THR A 1 190 ? -1.059 13.735 13.088 1.00 87.62 190 THR A N 1
ATOM 1433 C CA . THR A 1 190 ? -1.038 13.097 11.761 1.00 87.62 190 THR A CA 1
ATOM 1434 C C . THR A 1 190 ? -0.408 13.995 10.696 1.00 87.62 190 THR A C 1
ATOM 1436 O O . THR A 1 190 ? 0.378 13.517 9.883 1.00 87.62 190 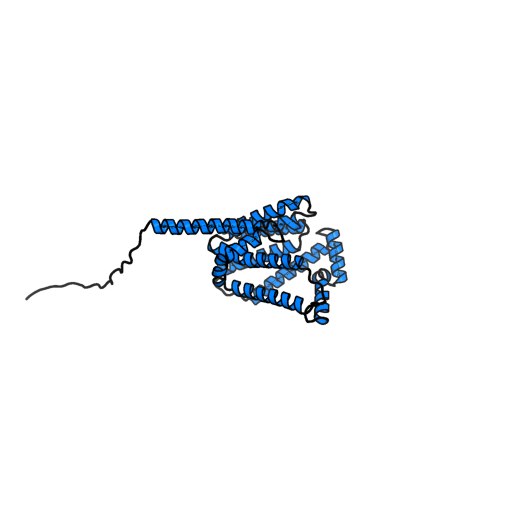THR A O 1
ATOM 1439 N N . LEU A 1 191 ? -0.718 15.295 10.708 1.00 86.75 191 LEU A N 1
ATOM 1440 C CA . LEU A 1 191 ? -0.152 16.253 9.752 1.00 86.75 191 LEU A CA 1
ATOM 1441 C C . LEU A 1 191 ? 1.342 16.485 9.982 1.00 86.75 191 LEU A C 1
ATOM 1443 O O . LEU A 1 191 ? 2.099 16.546 9.018 1.00 86.75 191 LEU A O 1
ATOM 1447 N N . VAL A 1 192 ? 1.767 16.577 11.243 1.00 87.56 192 VAL A N 1
ATOM 1448 C CA . VAL A 1 192 ? 3.181 16.714 11.609 1.00 87.56 192 VAL A CA 1
ATOM 1449 C C . VAL A 1 192 ? 3.945 15.464 11.199 1.00 87.56 192 VAL A C 1
ATOM 1451 O O . VAL A 1 192 ? 4.976 15.589 10.552 1.00 87.56 192 VAL A O 1
ATOM 1454 N N . SER A 1 193 ? 3.421 14.268 11.482 1.00 88.75 193 SER A N 1
ATOM 1455 C CA . SER A 1 193 ? 4.027 13.011 11.038 1.00 88.75 193 SER A CA 1
ATOM 1456 C C . SER A 1 193 ? 4.193 12.956 9.521 1.00 88.75 193 SER A C 1
ATOM 1458 O O . SER A 1 193 ? 5.284 12.664 9.044 1.00 88.75 193 SER A O 1
ATOM 1460 N N . LEU A 1 194 ? 3.147 13.293 8.760 1.00 87.00 194 LEU A N 1
ATOM 1461 C CA . LEU A 1 194 ? 3.206 13.350 7.295 1.00 87.00 194 LEU A CA 1
ATOM 1462 C C . LEU A 1 194 ? 4.218 14.383 6.785 1.00 87.00 194 LEU A C 1
ATOM 1464 O O . LEU A 1 194 ? 4.935 14.106 5.827 1.00 87.00 194 LEU A O 1
ATOM 1468 N N . GLY A 1 195 ? 4.304 15.547 7.433 1.00 82.50 195 GLY A N 1
ATOM 1469 C CA . GLY A 1 195 ? 5.288 16.577 7.106 1.00 82.50 195 GLY A CA 1
ATOM 1470 C C . GLY A 1 195 ? 6.720 16.117 7.370 1.00 82.50 195 GLY A C 1
ATOM 1471 O O . GLY A 1 195 ? 7.561 16.207 6.483 1.00 82.50 195 GLY A O 1
ATOM 1472 N N . VAL A 1 196 ? 6.989 15.565 8.555 1.00 86.19 196 VAL A N 1
ATOM 1473 C CA . VAL A 1 196 ? 8.319 15.069 8.950 1.00 86.19 196 VAL A CA 1
ATOM 1474 C C . VAL A 1 196 ? 8.771 13.930 8.038 1.00 86.19 196 VAL A C 1
ATOM 1476 O O . VAL A 1 196 ? 9.870 13.983 7.491 1.00 86.19 196 VAL A O 1
ATOM 1479 N N . ILE A 1 197 ? 7.912 12.933 7.818 1.00 86.75 197 ILE A N 1
ATOM 1480 C CA . ILE A 1 197 ? 8.200 11.799 6.930 1.00 86.75 197 ILE A CA 1
ATOM 1481 C C . ILE A 1 197 ? 8.400 12.283 5.489 1.00 86.75 197 ILE A C 1
ATOM 1483 O O . ILE A 1 197 ? 9.320 11.836 4.802 1.00 86.75 197 ILE A O 1
ATOM 1487 N N . GLY A 1 198 ? 7.565 13.216 5.030 1.00 81.06 198 GLY A N 1
ATOM 1488 C CA . GLY A 1 198 ? 7.678 13.804 3.703 1.00 81.06 198 GLY A CA 1
ATOM 1489 C C . GLY A 1 198 ? 9.007 14.536 3.499 1.00 81.06 198 GLY A C 1
ATOM 1490 O O . GLY A 1 198 ? 9.691 14.289 2.507 1.00 81.06 198 GLY A O 1
ATOM 1491 N N . LEU A 1 199 ? 9.407 15.386 4.447 1.00 78.44 199 LEU A N 1
ATOM 1492 C CA . LEU A 1 199 ? 10.680 16.113 4.400 1.00 78.44 199 LEU A CA 1
ATOM 1493 C C . LEU A 1 199 ? 11.881 15.162 4.448 1.00 78.44 199 LEU A C 1
ATOM 1495 O O . LEU A 1 199 ? 12.810 15.307 3.654 1.00 78.44 199 LEU A O 1
ATOM 1499 N N . LEU A 1 200 ? 11.828 14.139 5.305 1.00 81.56 200 LEU A N 1
ATOM 1500 C CA . LEU A 1 200 ? 12.851 13.093 5.364 1.00 81.56 200 LEU A CA 1
ATOM 1501 C C . LEU A 1 200 ? 12.957 12.327 4.035 1.00 81.56 200 LEU A C 1
ATOM 1503 O O . LEU A 1 200 ? 14.043 11.942 3.607 1.00 81.56 200 LEU A O 1
ATOM 1507 N N . SER A 1 201 ? 11.838 12.158 3.334 1.00 78.25 201 SER A N 1
ATOM 1508 C CA . SER A 1 201 ? 11.802 11.504 2.023 1.00 78.25 201 SER A CA 1
ATOM 1509 C C . SER A 1 201 ? 12.416 12.360 0.919 1.00 78.25 201 SER A C 1
ATOM 1511 O O . SER A 1 201 ? 13.061 11.824 0.024 1.00 78.25 201 SER A O 1
ATOM 1513 N N . ILE A 1 202 ? 12.287 13.686 0.986 1.00 74.06 202 ILE A N 1
ATOM 1514 C CA . ILE A 1 202 ? 13.013 14.592 0.083 1.00 74.06 202 ILE A CA 1
ATOM 1515 C C . ILE A 1 202 ? 14.519 14.502 0.351 1.00 74.06 202 ILE A C 1
ATOM 1517 O O . ILE A 1 202 ? 15.285 14.292 -0.588 1.00 74.06 202 ILE A O 1
ATOM 1521 N N . ALA A 1 203 ? 14.925 14.580 1.623 1.00 74.12 203 ALA A N 1
ATOM 1522 C CA . ALA A 1 203 ? 16.332 14.519 2.030 1.00 74.12 203 ALA A CA 1
ATOM 1523 C C . ALA A 1 203 ? 17.026 13.208 1.613 1.00 74.12 203 ALA A C 1
ATOM 1525 O O . ALA A 1 203 ? 18.227 13.182 1.378 1.00 74.12 203 ALA A O 1
ATOM 1526 N N . THR A 1 204 ? 16.261 12.124 1.472 1.00 76.00 204 THR A N 1
ATOM 1527 C CA . THR A 1 204 ? 16.743 10.792 1.065 1.00 76.00 204 THR A CA 1
ATOM 1528 C C . THR A 1 204 ? 16.488 10.480 -0.416 1.00 76.00 204 THR A C 1
ATOM 1530 O O . THR A 1 204 ? 16.516 9.316 -0.819 1.00 76.00 204 THR A O 1
ATOM 1533 N N . ASN A 1 205 ? 16.220 11.499 -1.244 1.00 71.56 205 ASN A N 1
ATOM 1534 C CA . ASN A 1 205 ? 15.989 11.388 -2.692 1.00 71.56 205 ASN A CA 1
ATOM 1535 C C . ASN A 1 205 ? 14.818 10.446 -3.082 1.00 71.56 205 ASN A C 1
ATOM 1537 O O . ASN A 1 205 ? 14.844 9.746 -4.100 1.00 71.56 205 ASN A O 1
ATOM 1541 N N . SER A 1 206 ? 13.760 10.440 -2.267 1.00 69.31 206 SER A N 1
ATOM 1542 C CA . SER A 1 206 ? 12.533 9.635 -2.404 1.00 69.31 206 SER A CA 1
ATOM 1543 C C . SER A 1 206 ? 11.326 10.505 -2.789 1.00 69.31 206 SER A C 1
ATOM 1545 O O . SER A 1 206 ? 10.308 10.559 -2.094 1.00 69.31 206 SER A O 1
ATOM 1547 N N . ARG A 1 207 ? 11.435 11.208 -3.925 1.00 71.19 207 ARG A N 1
ATOM 1548 C CA . ARG A 1 207 ? 10.483 12.247 -4.385 1.00 71.19 207 ARG A CA 1
ATOM 1549 C C . ARG A 1 207 ? 9.034 11.755 -4.495 1.00 71.19 207 ARG A C 1
ATOM 1551 O O . ARG A 1 207 ? 8.114 12.431 -4.042 1.00 71.19 207 ARG A O 1
ATOM 1558 N N . SER A 1 208 ? 8.820 10.560 -5.044 1.00 73.31 208 SER A N 1
ATOM 1559 C CA . SER A 1 208 ? 7.475 9.984 -5.194 1.00 73.31 208 SER A CA 1
ATOM 1560 C C . SER A 1 208 ? 6.800 9.730 -3.843 1.00 73.31 208 SER A C 1
ATOM 1562 O O . SER A 1 208 ? 5.593 9.915 -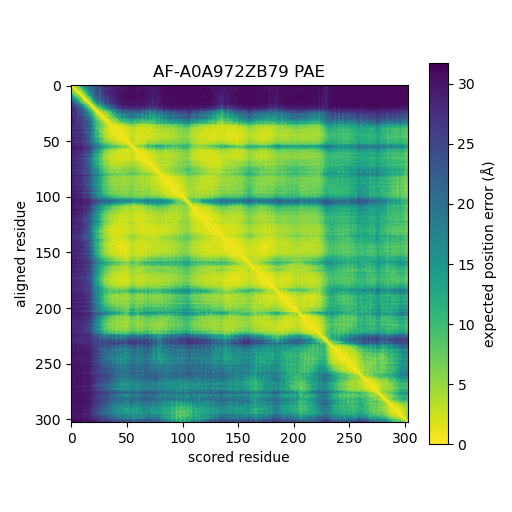3.710 1.00 73.31 208 SER A O 1
ATOM 1564 N N . PHE A 1 209 ? 7.578 9.372 -2.816 1.00 78.81 209 PHE A N 1
ATOM 1565 C CA . PHE A 1 209 ? 7.057 9.129 -1.472 1.00 78.81 209 PHE A CA 1
ATOM 1566 C C . PHE A 1 209 ? 6.608 10.415 -0.773 1.00 78.81 209 PHE A C 1
ATOM 1568 O O . PHE A 1 209 ? 5.576 10.423 -0.100 1.00 78.81 209 PHE A O 1
ATOM 1575 N N . PHE A 1 210 ? 7.302 11.532 -1.012 1.00 77.75 210 PHE A N 1
ATOM 1576 C CA . PHE A 1 210 ? 6.819 12.852 -0.599 1.00 77.75 210 PHE A CA 1
ATOM 1577 C C . PHE A 1 210 ? 5.457 13.182 -1.228 1.00 77.75 210 PHE A C 1
ATOM 1579 O O . PHE A 1 210 ? 4.548 13.628 -0.526 1.00 77.75 210 PHE A O 1
ATOM 1586 N N . GLY A 1 211 ? 5.282 12.892 -2.523 1.00 74.44 211 GLY A N 1
ATOM 1587 C CA . GLY A 1 211 ? 3.994 13.037 -3.207 1.00 74.44 211 GLY A CA 1
ATOM 1588 C C . GLY A 1 211 ? 2.874 12.227 -2.550 1.00 74.44 211 GLY A C 1
ATOM 1589 O O . GLY A 1 211 ? 1.797 12.767 -2.288 1.00 74.44 211 GLY A O 1
ATOM 1590 N N . PHE A 1 212 ? 3.146 10.968 -2.191 1.00 82.44 212 PHE A N 1
ATOM 1591 C CA . PHE A 1 212 ? 2.196 10.139 -1.441 1.00 82.44 212 PHE A CA 1
ATOM 1592 C C . PHE A 1 212 ? 1.874 10.716 -0.056 1.00 82.44 212 PHE A C 1
ATOM 1594 O O . PHE A 1 212 ? 0.704 10.739 0.328 1.00 82.44 212 PHE A O 1
ATOM 1601 N N . CYS A 1 213 ? 2.867 11.238 0.671 1.00 84.06 213 CYS A N 1
ATOM 1602 C CA . CYS A 1 213 ? 2.649 11.880 1.971 1.00 84.06 213 CYS A CA 1
ATOM 1603 C C . CYS A 1 213 ? 1.761 13.127 1.850 1.00 84.06 213 CYS A C 1
ATOM 1605 O O . CYS A 1 213 ? 0.841 13.315 2.651 1.00 84.06 213 CYS A O 1
ATOM 1607 N N . LEU A 1 214 ? 1.980 13.964 0.831 1.00 79.62 214 LEU A N 1
ATOM 1608 C CA . LEU A 1 214 ? 1.141 15.143 0.631 1.00 79.62 214 LEU A CA 1
ATOM 1609 C C . LEU A 1 214 ? -0.288 14.756 0.242 1.00 79.62 214 LEU A C 1
ATOM 1611 O O . LEU A 1 214 ? -1.245 15.281 0.814 1.00 79.62 214 LEU A O 1
ATOM 1615 N N . LEU A 1 215 ? -0.444 13.806 -0.684 1.00 81.50 215 LEU A N 1
ATOM 1616 C CA . LEU A 1 215 ? -1.759 13.298 -1.068 1.00 81.50 215 LEU A CA 1
ATOM 1617 C C . LEU A 1 215 ? -2.502 12.738 0.152 1.00 81.50 215 LEU A C 1
ATOM 1619 O O . LEU A 1 215 ? -3.670 13.066 0.367 1.00 81.50 215 LEU A O 1
ATOM 1623 N N . ALA A 1 216 ? -1.814 11.967 0.996 1.00 85.75 216 ALA A N 1
ATOM 1624 C CA . ALA A 1 216 ? -2.362 11.461 2.249 1.00 85.75 216 ALA A CA 1
ATOM 1625 C C . ALA A 1 216 ? -2.778 12.595 3.202 1.00 85.75 216 ALA A C 1
ATOM 1627 O O . ALA A 1 216 ? -3.850 12.513 3.804 1.00 85.75 216 ALA A O 1
ATOM 1628 N N . ALA A 1 217 ? -2.001 13.680 3.303 1.00 82.50 217 ALA A N 1
ATOM 1629 C CA . ALA A 1 217 ? -2.344 14.842 4.130 1.00 82.50 217 ALA A CA 1
ATOM 1630 C C . ALA A 1 217 ? -3.614 15.544 3.629 1.00 82.50 217 ALA A C 1
ATOM 1632 O O . ALA A 1 217 ? -4.523 15.825 4.419 1.00 82.50 217 ALA A O 1
ATOM 1633 N N . VAL A 1 218 ? -3.712 15.769 2.315 1.00 81.75 218 VAL A N 1
ATOM 1634 C CA . VAL A 1 218 ? -4.895 16.356 1.668 1.00 81.75 218 VAL A CA 1
ATOM 1635 C C . VAL A 1 218 ? -6.121 15.469 1.888 1.00 81.75 218 VAL A C 1
ATOM 1637 O O . VAL A 1 218 ? -7.166 15.957 2.329 1.00 81.75 218 VAL A O 1
ATOM 1640 N N . MET A 1 219 ? -5.993 14.157 1.661 1.00 82.62 219 MET A N 1
ATOM 1641 C CA . MET A 1 219 ? -7.084 13.206 1.890 1.00 82.62 219 MET A CA 1
ATOM 1642 C C . MET A 1 219 ? -7.505 13.146 3.361 1.00 82.62 219 MET A C 1
ATOM 1644 O O . MET A 1 219 ? -8.701 13.110 3.654 1.00 82.62 219 MET A O 1
ATOM 1648 N N . TYR A 1 220 ? -6.557 13.176 4.298 1.00 85.06 220 TYR A N 1
ATOM 1649 C CA . TYR A 1 220 ? -6.846 13.162 5.731 1.00 85.06 220 TYR A CA 1
ATOM 1650 C C . TYR A 1 220 ? -7.617 14.417 6.172 1.00 85.06 220 TYR A C 1
ATOM 1652 O O . TYR A 1 220 ? -8.640 14.318 6.861 1.00 85.06 220 TYR A O 1
ATOM 1660 N N . LEU A 1 221 ? -7.182 15.602 5.727 1.00 82.19 221 LEU A N 1
ATOM 1661 C CA . LEU A 1 221 ? -7.897 16.861 5.965 1.00 82.19 221 LEU A CA 1
ATOM 1662 C C . LEU A 1 221 ? -9.311 16.826 5.380 1.00 82.19 221 LEU A C 1
ATOM 1664 O O . LEU A 1 221 ? -10.265 17.263 6.034 1.00 82.19 221 LEU A O 1
ATOM 1668 N N . TRP A 1 222 ? -9.453 16.264 4.179 1.00 77.19 222 TRP A N 1
ATOM 1669 C CA . TRP A 1 222 ? -10.739 16.117 3.511 1.00 77.19 222 TRP A CA 1
ATOM 1670 C C . TRP A 1 222 ? -11.702 15.215 4.293 1.00 77.19 222 TRP A C 1
ATOM 1672 O O . TRP A 1 222 ? -12.818 15.640 4.608 1.00 77.19 222 TRP A O 1
ATOM 1682 N N . GLN A 1 223 ? -11.261 14.018 4.695 1.00 80.62 223 GLN A N 1
ATOM 1683 C CA . GLN A 1 223 ? -12.074 13.090 5.492 1.00 80.62 223 GLN A CA 1
ATOM 1684 C C . GLN A 1 223 ? -12.503 13.709 6.829 1.00 80.62 223 GLN A C 1
ATOM 1686 O O . GLN A 1 223 ? -13.642 13.535 7.271 1.00 80.62 223 GLN A O 1
ATOM 1691 N N . ARG A 1 224 ? -11.619 14.483 7.471 1.00 75.00 224 ARG A N 1
ATOM 1692 C CA . ARG A 1 224 ? -11.922 15.145 8.748 1.00 75.00 224 ARG A CA 1
ATOM 1693 C C . ARG A 1 224 ? -12.917 16.297 8.596 1.00 75.00 224 ARG A C 1
ATOM 1695 O O . ARG A 1 224 ? -13.719 16.515 9.504 1.00 75.00 224 ARG A O 1
ATOM 1702 N N . ARG A 1 225 ? -12.892 17.016 7.468 1.00 68.50 225 ARG A N 1
ATOM 1703 C CA . ARG A 1 225 ? -13.879 18.061 7.150 1.00 68.50 225 ARG A CA 1
ATOM 1704 C C . ARG A 1 225 ? -15.248 17.461 6.844 1.00 68.50 225 ARG A C 1
ATOM 1706 O O . ARG A 1 225 ? -16.227 17.927 7.410 1.00 68.50 225 ARG A O 1
ATOM 1713 N N . SER A 1 226 ? -15.308 16.403 6.032 1.00 60.56 226 SER A N 1
ATOM 1714 C CA . SER A 1 226 ? -16.574 15.728 5.703 1.00 60.56 226 SER A CA 1
ATOM 1715 C C . SER A 1 226 ? -17.301 15.204 6.944 1.00 60.56 226 SER A C 1
ATOM 1717 O O . SER A 1 226 ? -18.521 15.189 6.967 1.00 60.56 226 SER A O 1
ATOM 1719 N N . ARG A 1 227 ? -16.569 14.813 7.996 1.00 61.72 227 ARG A N 1
ATOM 1720 C CA . ARG A 1 227 ? -17.156 14.402 9.285 1.00 61.72 227 ARG A CA 1
ATOM 1721 C C . ARG A 1 227 ? -17.716 15.555 10.125 1.00 61.72 227 ARG A C 1
ATOM 1723 O O . ARG A 1 227 ? -18.387 15.298 11.114 1.00 61.72 227 ARG A O 1
ATOM 1730 N N . ARG A 1 228 ? -17.380 16.806 9.799 1.00 59.75 228 ARG A N 1
ATOM 1731 C CA . ARG A 1 228 ? -17.772 18.006 10.558 1.00 59.75 228 ARG A CA 1
ATOM 1732 C C . ARG A 1 228 ? -18.849 18.835 9.866 1.00 59.75 228 ARG A C 1
ATOM 1734 O O . ARG A 1 228 ? -19.258 19.847 10.424 1.00 59.75 228 ARG A O 1
ATOM 1741 N N . THR A 1 229 ? -19.231 18.514 8.633 1.00 57.88 229 THR A N 1
ATOM 1742 C CA . THR A 1 229 ? -20.104 19.385 7.840 1.00 57.88 229 THR A CA 1
ATOM 1743 C C . THR A 1 229 ? -21.078 18.550 7.018 1.00 57.88 229 THR A C 1
ATOM 1745 O O . THR A 1 229 ? -20.646 17.826 6.129 1.00 57.88 229 THR A O 1
ATOM 1748 N N . ASP A 1 230 ? -22.381 18.717 7.254 1.00 59.62 230 ASP A N 1
ATOM 1749 C CA . ASP A 1 230 ? -23.450 18.011 6.521 1.00 59.62 230 ASP A CA 1
ATOM 1750 C C . ASP A 1 230 ? -23.719 18.587 5.118 1.00 59.62 230 ASP A C 1
ATOM 1752 O O . ASP A 1 230 ? -24.599 18.128 4.393 1.00 59.62 230 ASP A O 1
ATOM 1756 N N . LYS A 1 231 ? -22.975 19.621 4.705 1.00 61.62 231 LYS A N 1
ATOM 1757 C CA . LYS A 1 231 ? -23.180 20.271 3.407 1.00 61.62 231 LYS A CA 1
ATOM 1758 C C . LYS A 1 231 ? -22.466 19.497 2.291 1.00 61.62 231 LYS A C 1
ATOM 1760 O O . LYS A 1 231 ? -21.246 19.325 2.377 1.00 61.62 231 LYS A O 1
ATOM 1765 N N . PRO A 1 232 ? -23.171 19.100 1.213 1.00 56.50 232 PRO A N 1
ATOM 1766 C CA . PRO A 1 232 ? -22.536 18.473 0.064 1.00 56.50 232 PRO A CA 1
ATOM 1767 C C . PRO A 1 232 ? -21.584 19.473 -0.597 1.00 56.50 232 PRO A C 1
ATOM 1769 O O . PRO A 1 232 ? -21.965 20.577 -0.984 1.00 56.50 232 PRO A O 1
ATOM 1772 N N . MET A 1 233 ? -20.312 19.097 -0.690 1.00 63.47 233 MET A N 1
ATOM 1773 C CA . MET A 1 233 ? -19.286 19.925 -1.313 1.00 63.47 233 MET A CA 1
ATOM 1774 C C . MET A 1 233 ? -19.411 19.859 -2.837 1.00 63.47 233 MET A C 1
ATOM 1776 O O . MET A 1 233 ? -19.697 18.800 -3.401 1.00 63.47 233 MET A O 1
ATOM 1780 N N . ASN A 1 234 ? -19.151 20.976 -3.518 1.00 72.00 234 ASN A N 1
ATOM 1781 C CA . ASN A 1 234 ? -19.075 20.987 -4.972 1.00 72.00 234 ASN A CA 1
ATOM 1782 C C . ASN A 1 234 ? -17.867 20.143 -5.414 1.00 72.00 234 ASN A C 1
ATOM 1784 O O . ASN A 1 234 ? -16.720 20.561 -5.241 1.00 72.00 234 ASN A O 1
ATOM 1788 N N . LYS A 1 235 ? -18.125 18.948 -5.962 1.00 73.00 235 LYS A N 1
ATOM 1789 C CA . LYS A 1 235 ? -17.096 17.995 -6.417 1.00 73.00 235 LYS A CA 1
ATOM 1790 C C . LYS A 1 235 ? -16.087 18.656 -7.360 1.00 73.00 235 LYS A C 1
ATOM 1792 O O . LYS A 1 235 ? -14.903 18.343 -7.293 1.00 73.00 235 LYS A O 1
ATOM 1797 N N . LEU A 1 236 ? -16.540 19.619 -8.164 1.00 71.81 236 LEU A N 1
ATOM 1798 C CA . LEU A 1 236 ? -15.702 20.363 -9.099 1.00 71.81 236 LEU A CA 1
ATOM 1799 C C . LEU A 1 236 ? -14.645 21.218 -8.387 1.00 71.81 236 LEU A C 1
ATOM 1801 O O . LEU A 1 236 ? -13.496 21.259 -8.807 1.00 71.81 236 LEU A O 1
ATOM 1805 N N . LEU A 1 237 ? -15.012 21.850 -7.270 1.00 73.38 237 LEU A N 1
ATOM 18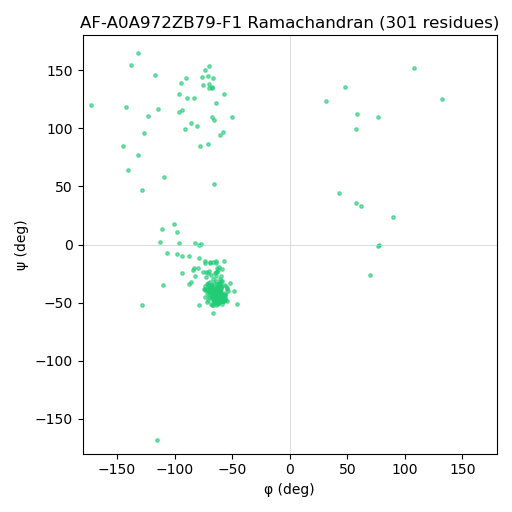06 C CA . LEU A 1 237 ? -14.105 22.685 -6.479 1.00 73.38 237 LEU A CA 1
ATOM 1807 C C . LEU A 1 237 ? -13.036 21.834 -5.782 1.00 73.38 237 LEU A C 1
ATOM 1809 O O . LEU A 1 237 ? -11.900 22.263 -5.631 1.00 73.38 237 LEU A O 1
ATOM 1813 N N . VAL A 1 238 ? -13.381 20.600 -5.411 1.00 65.06 238 VAL A N 1
ATOM 1814 C CA . VAL A 1 238 ? -12.442 19.635 -4.819 1.00 65.06 238 VAL A CA 1
ATOM 1815 C C . VAL A 1 238 ? -11.452 19.127 -5.852 1.00 65.06 238 VAL A C 1
ATOM 1817 O O . VAL A 1 238 ? -10.254 19.131 -5.591 1.00 65.06 238 VAL A O 1
ATOM 1820 N N . VAL A 1 239 ? -11.941 18.721 -7.025 1.00 74.94 239 VAL A N 1
ATOM 1821 C CA . VAL A 1 239 ? -11.077 18.329 -8.145 1.00 74.94 239 VAL A CA 1
ATOM 1822 C C . VAL A 1 239 ? -10.181 19.502 -8.542 1.00 74.94 239 VAL A C 1
ATOM 1824 O O . VAL A 1 239 ? -8.984 19.308 -8.724 1.00 74.94 239 VAL A O 1
ATOM 1827 N N . GLY A 1 240 ? -10.724 20.722 -8.564 1.00 79.56 240 GLY A N 1
ATOM 1828 C CA . GLY A 1 240 ? -9.963 21.948 -8.793 1.00 79.56 240 GLY A CA 1
ATOM 1829 C C . GLY A 1 240 ? -8.882 22.189 -7.738 1.00 79.56 240 GLY A C 1
ATOM 1830 O O . GLY A 1 240 ? -7.752 22.491 -8.097 1.00 79.56 240 GLY A O 1
ATOM 1831 N N . LEU A 1 241 ? -9.179 21.995 -6.449 1.00 72.31 241 LEU A N 1
ATOM 1832 C CA . LEU A 1 241 ? -8.197 22.145 -5.370 1.00 72.31 241 LEU A CA 1
ATOM 1833 C C . LEU A 1 241 ? -7.098 21.076 -5.446 1.00 72.31 241 LEU A C 1
ATOM 1835 O O . LEU A 1 241 ? -5.926 21.398 -5.285 1.00 72.31 241 LEU A O 1
ATOM 1839 N N . ILE A 1 242 ? -7.460 19.815 -5.702 1.00 72.94 242 ILE A N 1
ATOM 1840 C CA . ILE A 1 242 ? -6.490 18.726 -5.886 1.00 72.94 242 ILE A CA 1
ATOM 1841 C C . ILE A 1 242 ? -5.602 19.030 -7.094 1.00 72.94 242 ILE A C 1
ATOM 1843 O O . ILE A 1 242 ? -4.382 18.965 -6.977 1.00 72.94 242 ILE A O 1
ATOM 1847 N N . GLY A 1 243 ? -6.201 19.422 -8.222 1.00 77.31 243 GLY A N 1
ATOM 1848 C CA . GLY A 1 243 ? -5.477 19.832 -9.422 1.00 77.31 243 GLY A CA 1
ATOM 1849 C C . GLY A 1 243 ? -4.542 21.010 -9.157 1.00 77.31 243 GLY A C 1
ATOM 1850 O O . GLY A 1 243 ? -3.384 20.963 -9.556 1.00 77.31 243 GLY A O 1
ATOM 1851 N N . LEU A 1 244 ? -4.998 22.019 -8.409 1.00 78.81 244 LEU A N 1
ATOM 1852 C CA . LEU A 1 244 ? -4.190 23.174 -8.020 1.00 78.81 244 LEU A CA 1
ATOM 1853 C C . LEU A 1 244 ? -3.011 22.774 -7.130 1.00 78.81 244 LEU A C 1
ATOM 1855 O O . LEU A 1 244 ? -1.898 23.227 -7.368 1.00 78.81 244 LEU A O 1
ATOM 1859 N N . VAL A 1 245 ? -3.231 21.923 -6.123 1.00 73.50 245 VAL A N 1
ATOM 1860 C CA . VAL A 1 245 ? -2.159 21.440 -5.239 1.00 73.50 245 VAL A CA 1
ATOM 1861 C C . VAL A 1 245 ? -1.142 20.628 -6.033 1.00 73.50 245 VAL A C 1
ATOM 1863 O O . VAL A 1 245 ? 0.053 20.870 -5.896 1.00 73.50 245 VAL A O 1
ATOM 1866 N N . LEU A 1 246 ? -1.593 19.715 -6.897 1.00 71.56 246 LEU A N 1
ATOM 1867 C CA . LEU A 1 246 ? -0.709 18.925 -7.757 1.00 71.56 246 LEU A CA 1
ATOM 1868 C C . LEU A 1 246 ? 0.077 19.808 -8.736 1.00 71.56 246 LEU A C 1
ATOM 1870 O O . LEU A 1 246 ? 1.274 19.599 -8.908 1.00 71.56 246 LEU A O 1
ATOM 1874 N N . ALA A 1 247 ? -0.557 20.820 -9.332 1.00 74.81 247 ALA A N 1
ATOM 1875 C CA . ALA A 1 247 ? 0.101 21.766 -10.231 1.00 74.81 247 ALA A CA 1
ATOM 1876 C C . ALA A 1 247 ? 1.117 22.652 -9.491 1.00 74.81 247 ALA A C 1
ATOM 1878 O O . ALA A 1 247 ? 2.242 22.821 -9.958 1.00 74.81 247 ALA A O 1
ATOM 1879 N N . ALA A 1 248 ? 0.754 23.166 -8.313 1.00 73.81 248 ALA A N 1
ATOM 1880 C CA . ALA A 1 248 ? 1.652 23.944 -7.465 1.00 73.81 248 ALA A CA 1
ATOM 1881 C C . ALA A 1 248 ? 2.851 23.102 -7.014 1.00 73.81 248 ALA A C 1
ATOM 1883 O O . ALA A 1 248 ? 3.986 23.561 -7.095 1.00 73.81 248 ALA A O 1
ATOM 1884 N N . MET A 1 249 ? 2.625 21.849 -6.609 1.00 68.00 249 MET A N 1
ATOM 1885 C CA . MET A 1 249 ? 3.698 20.905 -6.297 1.00 68.00 249 MET A CA 1
ATOM 1886 C C . MET A 1 249 ? 4.597 20.636 -7.493 1.00 68.00 249 MET A C 1
ATOM 1888 O O . MET A 1 249 ? 5.811 20.635 -7.335 1.00 68.00 249 MET A O 1
ATOM 1892 N N . TYR A 1 250 ? 4.012 20.369 -8.663 1.00 71.69 250 TYR A N 1
ATOM 1893 C CA . TYR A 1 250 ? 4.777 20.118 -9.875 1.00 71.69 250 TYR A CA 1
ATOM 1894 C C . TYR A 1 250 ? 5.674 21.315 -10.175 1.00 71.69 250 TYR A C 1
ATOM 1896 O O . TYR A 1 250 ? 6.871 21.128 -10.341 1.00 71.69 250 TYR A O 1
ATOM 1904 N N . SER A 1 251 ? 5.118 22.530 -10.137 1.00 73.56 251 SER A N 1
ATOM 1905 C CA . SER A 1 251 ? 5.841 23.773 -10.411 1.00 73.56 251 SER A CA 1
ATOM 1906 C C . SER A 1 251 ? 6.912 24.109 -9.369 1.00 73.56 251 SER A C 1
ATOM 1908 O O . SER A 1 251 ? 7.976 24.598 -9.735 1.00 73.56 251 SER A O 1
ATOM 1910 N N . LEU A 1 252 ? 6.640 23.893 -8.078 1.00 73.31 252 LEU A N 1
ATOM 1911 C CA . LEU A 1 252 ? 7.608 24.136 -7.002 1.00 73.31 252 LEU A CA 1
ATOM 1912 C C . LEU A 1 252 ? 8.692 23.054 -6.975 1.00 73.31 252 LEU A C 1
ATOM 1914 O O . LEU A 1 252 ? 9.859 23.336 -6.731 1.00 73.31 252 LEU A O 1
ATOM 1918 N N . GLY A 1 253 ? 8.313 21.805 -7.237 1.00 67.69 253 GLY A N 1
ATOM 1919 C CA . GLY A 1 253 ? 9.234 20.680 -7.311 1.00 67.69 253 GLY A CA 1
ATOM 1920 C C . GLY A 1 253 ? 10.192 20.820 -8.488 1.00 67.69 253 GLY A C 1
ATOM 1921 O O . GLY A 1 253 ? 11.397 20.677 -8.299 1.00 67.69 253 GLY A O 1
ATOM 1922 N N . THR A 1 254 ? 9.689 21.150 -9.682 1.00 68.19 254 THR A N 1
ATOM 1923 C CA . THR A 1 254 ? 10.538 21.404 -10.855 1.00 68.19 254 THR A CA 1
ATOM 1924 C C . THR A 1 254 ? 11.451 22.601 -10.647 1.00 68.19 254 THR A C 1
ATOM 1926 O O . THR A 1 254 ? 12.622 22.497 -10.995 1.00 68.19 254 THR A O 1
ATOM 1929 N N . SER A 1 255 ? 10.977 23.702 -10.054 1.00 70.69 255 SER A N 1
ATOM 1930 C CA . SER A 1 255 ? 11.819 24.886 -9.837 1.00 70.69 255 SER A CA 1
ATOM 1931 C C . SER A 1 255 ? 12.932 24.642 -8.816 1.00 70.69 255 SER A C 1
ATOM 1933 O O . SER A 1 255 ? 14.073 25.029 -9.058 1.00 70.69 255 SER A O 1
ATOM 1935 N N . LEU A 1 256 ? 12.643 23.943 -7.714 1.00 71.50 256 LEU A N 1
ATOM 1936 C CA . LEU A 1 256 ? 13.651 23.591 -6.709 1.00 71.50 256 LEU A CA 1
ATOM 1937 C C . LEU A 1 256 ? 14.673 22.579 -7.242 1.00 71.50 256 LEU A C 1
ATOM 1939 O O . LEU A 1 256 ? 15.853 22.668 -6.905 1.00 71.50 256 LEU A O 1
ATOM 1943 N N . LEU A 1 257 ? 14.236 21.634 -8.081 1.00 68.75 257 LEU A N 1
ATOM 1944 C CA . LEU A 1 257 ? 15.114 20.652 -8.719 1.00 68.75 257 LEU A CA 1
ATOM 1945 C C . LEU A 1 257 ? 15.991 21.283 -9.804 1.00 68.75 257 LEU A C 1
ATOM 1947 O O . LEU A 1 257 ? 17.202 21.092 -9.794 1.00 68.75 257 LEU A O 1
ATOM 1951 N N . ALA A 1 258 ? 15.398 22.054 -10.716 1.00 69.75 258 ALA A N 1
ATOM 1952 C CA . ALA A 1 258 ? 16.126 22.734 -11.786 1.00 69.75 258 ALA A CA 1
ATOM 1953 C C . ALA A 1 258 ? 17.036 23.855 -11.253 1.00 69.75 258 ALA A C 1
ATOM 1955 O O . ALA A 1 258 ? 18.042 24.178 -11.878 1.00 69.75 258 ALA A O 1
ATOM 1956 N N . GLY A 1 259 ? 16.698 24.425 -10.092 1.00 71.06 259 GLY A N 1
ATOM 1957 C CA . GLY A 1 259 ? 17.496 25.433 -9.399 1.00 71.06 259 GLY A CA 1
ATOM 1958 C C . GLY A 1 259 ? 18.648 24.883 -8.553 1.00 71.06 259 GLY A C 1
ATOM 1959 O O . GLY A 1 259 ? 19.314 25.676 -7.898 1.00 71.06 259 GLY A O 1
ATOM 1960 N N . GLY A 1 260 ? 18.875 23.564 -8.507 1.00 67.81 260 GLY A N 1
ATOM 1961 C CA . GLY A 1 260 ? 20.018 22.967 -7.794 1.00 67.81 260 GLY A CA 1
ATOM 1962 C C . GLY A 1 260 ? 19.888 22.902 -6.267 1.00 67.81 260 GLY A C 1
ATOM 1963 O O . GLY A 1 260 ? 20.737 22.318 -5.598 1.00 67.81 260 GLY A O 1
ATOM 1964 N N . TYR A 1 261 ? 18.791 23.402 -5.690 1.00 65.62 261 TYR A N 1
ATOM 1965 C CA . TYR A 1 261 ? 18.554 23.406 -4.236 1.00 65.62 261 TYR A CA 1
ATOM 1966 C C . TYR A 1 261 ? 18.439 22.006 -3.612 1.00 65.62 261 TYR A C 1
ATOM 1968 O O . TYR A 1 261 ? 18.487 21.863 -2.392 1.00 65.62 261 TYR A O 1
ATOM 1976 N N . LEU A 1 262 ? 18.262 20.975 -4.439 1.00 62.72 262 LEU A N 1
ATOM 1977 C CA . LEU A 1 262 ? 18.118 19.573 -4.040 1.00 62.72 262 LEU A CA 1
ATOM 1978 C C . LEU A 1 262 ? 19.333 18.712 -4.443 1.00 62.72 262 LEU A C 1
ATOM 1980 O O . LEU A 1 262 ? 19.248 17.484 -4.382 1.00 62.72 262 LEU A O 1
ATOM 1984 N N . GLY A 1 263 ? 20.442 19.349 -4.837 1.00 71.50 263 GLY A N 1
ATOM 1985 C CA . GLY A 1 263 ? 21.697 18.711 -5.246 1.00 71.50 263 GLY A CA 1
ATOM 1986 C C . GLY A 1 263 ? 21.970 18.804 -6.751 1.00 71.50 263 GLY A C 1
ATOM 1987 O O . GLY A 1 263 ? 21.042 18.849 -7.561 1.00 71.50 263 GLY A O 1
ATOM 1988 N N . GLU A 1 264 ? 23.251 18.801 -7.122 1.00 74.44 264 GLU A N 1
ATOM 1989 C CA . GLU A 1 264 ? 23.715 18.954 -8.512 1.00 74.44 264 GLU A CA 1
ATOM 1990 C C . GLU A 1 264 ? 23.321 17.751 -9.387 1.00 74.44 264 GLU A C 1
ATOM 1992 O O . GLU A 1 264 ? 22.703 17.934 -10.433 1.00 74.44 264 GLU A O 1
ATOM 1997 N N . ASP A 1 265 ? 23.494 16.516 -8.900 1.00 69.38 265 ASP A N 1
ATOM 1998 C CA . ASP A 1 265 ? 23.042 15.298 -9.602 1.00 69.38 265 ASP A CA 1
ATOM 1999 C C . ASP A 1 265 ? 21.535 15.315 -9.913 1.00 69.38 265 ASP A C 1
ATOM 2001 O O . ASP A 1 265 ? 21.047 14.775 -10.913 1.00 69.38 265 ASP A O 1
ATOM 2005 N N . ALA A 1 266 ? 20.756 15.906 -9.004 1.00 64.25 266 ALA A N 1
ATOM 2006 C CA . ALA A 1 266 ? 19.317 16.036 -9.149 1.00 64.25 266 ALA A CA 1
ATOM 2007 C C . ALA A 1 266 ? 18.952 17.091 -10.196 1.00 64.25 266 ALA A C 1
ATOM 2009 O O . ALA A 1 266 ? 17.968 16.895 -10.918 1.00 64.25 266 ALA A O 1
ATOM 2010 N N . GLN A 1 267 ? 19.730 18.168 -10.278 1.00 77.56 267 GLN A N 1
ATOM 2011 C CA . GLN A 1 267 ? 19.579 19.230 -11.261 1.00 77.56 267 GLN A CA 1
ATOM 2012 C C . GLN A 1 267 ? 19.900 18.727 -12.665 1.00 77.56 267 GLN A C 1
ATOM 2014 O O . GLN A 1 267 ? 19.043 18.841 -13.540 1.00 77.56 267 GLN A O 1
ATOM 2019 N N . GLU A 1 268 ? 21.060 18.099 -12.864 1.00 78.88 268 GLU A N 1
ATOM 202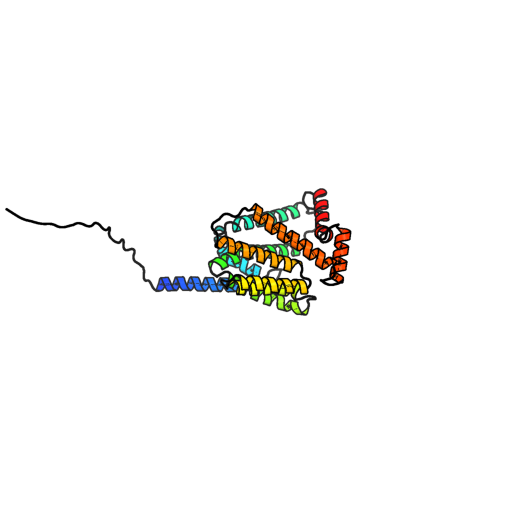0 C CA . GLU A 1 268 ? 21.490 17.603 -14.177 1.00 78.88 268 GLU A CA 1
ATOM 2021 C C . GLU A 1 268 ? 20.468 16.635 -14.782 1.00 78.88 268 GLU A C 1
ATOM 2023 O O . GLU A 1 268 ? 20.029 16.819 -15.917 1.00 78.88 268 GLU A O 1
ATOM 2028 N N . ARG A 1 269 ? 19.981 15.664 -13.996 1.00 74.19 269 ARG A N 1
ATOM 2029 C CA . ARG A 1 269 ? 18.951 14.714 -14.457 1.00 74.19 269 ARG A CA 1
ATOM 2030 C C . ARG A 1 269 ? 17.620 15.388 -14.777 1.00 74.19 269 ARG A C 1
ATOM 2032 O O . ARG A 1 269 ? 16.954 14.998 -15.729 1.00 74.19 269 ARG A O 1
ATOM 2039 N N . THR A 1 270 ? 17.214 16.374 -13.980 1.00 72.88 270 THR A N 1
ATOM 2040 C CA . THR A 1 270 ? 15.946 17.094 -14.188 1.00 72.88 270 THR A CA 1
ATOM 2041 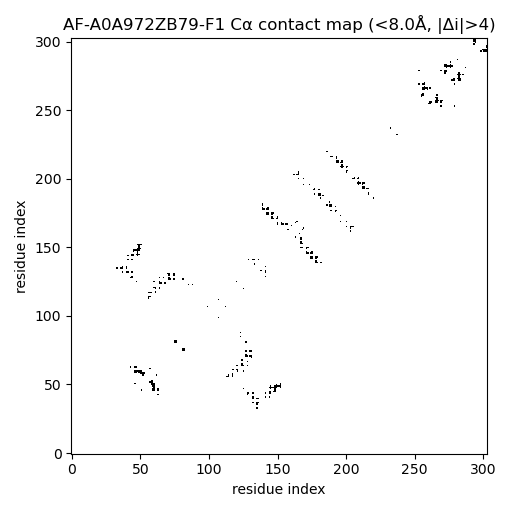C C . THR A 1 270 ? 16.028 17.966 -15.441 1.00 72.88 270 THR A C 1
ATOM 2043 O O . THR A 1 270 ? 15.080 17.995 -16.222 1.00 72.88 270 THR A O 1
ATOM 2046 N N . VAL A 1 271 ? 17.159 18.641 -15.662 1.00 79.06 271 VAL A N 1
ATOM 2047 C CA . VAL A 1 271 ? 17.406 19.448 -16.864 1.00 79.06 271 VAL A CA 1
ATOM 2048 C C . VAL A 1 271 ? 17.453 18.560 -18.105 1.00 79.06 271 VAL A C 1
ATOM 2050 O O . VAL A 1 271 ? 16.760 18.873 -19.068 1.00 79.06 271 VAL A O 1
ATOM 2053 N N . ALA A 1 272 ? 18.162 17.428 -18.055 1.00 79.31 272 ALA A N 1
ATOM 2054 C CA . ALA A 1 272 ? 18.196 16.459 -19.151 1.00 79.31 272 ALA A CA 1
ATOM 2055 C C . ALA A 1 272 ? 16.790 15.927 -19.489 1.00 79.31 272 ALA A C 1
ATOM 2057 O O . ALA A 1 272 ? 16.365 15.978 -20.637 1.00 79.31 272 ALA A O 1
ATOM 2058 N N . GLN A 1 273 ? 16.000 15.532 -18.482 1.00 74.88 273 GLN A N 1
ATOM 2059 C CA . GLN A 1 273 ? 14.619 15.072 -18.689 1.00 74.88 273 GLN A CA 1
ATOM 2060 C C . GLN A 1 273 ? 13.706 16.162 -19.276 1.00 74.88 273 GLN A C 1
ATOM 2062 O O . GLN A 1 273 ? 12.842 15.869 -20.100 1.00 74.88 273 GLN A O 1
ATOM 2067 N N . ILE A 1 274 ? 13.869 17.425 -18.873 1.00 79.06 274 ILE A N 1
ATOM 2068 C CA . ILE A 1 274 ? 13.098 18.538 -19.450 1.00 79.06 274 ILE A CA 1
ATOM 2069 C C . ILE A 1 274 ? 13.535 18.815 -20.894 1.00 79.06 274 ILE A C 1
ATOM 2071 O O . ILE A 1 274 ? 12.679 19.120 -21.722 1.00 79.06 274 ILE A O 1
ATOM 2075 N N . GLN A 1 275 ? 14.827 18.694 -21.206 1.00 79.62 275 GLN A N 1
ATOM 2076 C CA . GLN A 1 275 ? 15.346 18.863 -22.566 1.00 79.62 275 GLN A CA 1
ATOM 2077 C C . GLN A 1 275 ? 14.851 17.757 -23.507 1.00 79.62 275 GLN A C 1
ATOM 2079 O O . GLN A 1 275 ? 14.417 18.070 -24.613 1.00 79.62 275 GLN A O 1
ATOM 2084 N N . ASP A 1 276 ? 14.827 16.505 -23.047 1.00 74.69 276 ASP A N 1
ATOM 2085 C CA . ASP A 1 276 ? 14.405 15.358 -23.860 1.00 74.69 276 ASP A CA 1
ATOM 2086 C C . ASP A 1 276 ? 12.886 15.312 -24.094 1.00 74.69 276 ASP A C 1
ATOM 2088 O O . ASP A 1 276 ? 12.429 14.968 -25.183 1.00 74.69 276 ASP A O 1
ATOM 2092 N N . GLY A 1 277 ? 12.078 15.649 -23.081 1.00 65.25 277 GLY A N 1
ATOM 2093 C CA . GLY A 1 277 ? 10.616 15.498 -23.137 1.00 65.25 277 GLY A CA 1
ATOM 2094 C C . GLY A 1 277 ? 9.810 16.797 -23.141 1.00 65.25 277 GLY A C 1
ATOM 2095 O O . GLY A 1 277 ? 8.582 16.748 -23.052 1.00 65.25 277 GLY A O 1
ATOM 2096 N N . GLY A 1 278 ? 10.458 17.965 -23.143 1.00 70.44 278 GLY A N 1
ATOM 2097 C CA . GLY A 1 278 ? 9.834 19.295 -23.036 1.00 70.44 278 GLY A CA 1
ATOM 2098 C C . GLY A 1 278 ? 9.219 19.618 -21.663 1.00 70.44 278 GLY A C 1
ATOM 2099 O O . GLY A 1 278 ? 9.125 20.779 -21.268 1.00 70.44 278 GLY A O 1
ATOM 2100 N N . THR A 1 279 ? 8.812 18.602 -20.899 1.00 70.69 279 THR A N 1
ATOM 2101 C CA . THR A 1 279 ? 8.337 18.710 -19.515 1.00 70.69 279 THR A CA 1
ATOM 2102 C C . THR A 1 279 ? 8.908 17.575 -18.674 1.00 70.69 279 THR A C 1
ATOM 2104 O O . THR A 1 279 ? 9.187 16.494 -19.187 1.00 70.69 279 THR A O 1
ATOM 2107 N N . LEU A 1 280 ? 9.025 17.780 -17.359 1.00 67.38 280 LEU A N 1
ATOM 2108 C CA . LEU A 1 280 ? 9.562 16.760 -16.454 1.00 67.38 280 LEU A CA 1
ATOM 2109 C C . LEU A 1 280 ? 8.675 15.500 -16.395 1.00 67.38 280 LEU A C 1
ATOM 2111 O O . LEU A 1 280 ? 9.184 14.399 -16.215 1.00 67.38 280 LEU A O 1
ATOM 2115 N N . LEU A 1 281 ? 7.354 15.639 -16.565 1.00 67.69 281 LEU A N 1
ATOM 2116 C CA . LEU A 1 281 ? 6.435 14.492 -16.607 1.00 67.69 281 LEU A CA 1
ATOM 2117 C C . LEU A 1 281 ? 6.582 13.682 -17.896 1.00 67.69 281 LEU A C 1
ATOM 2119 O O . LEU A 1 281 ? 6.571 12.457 -17.841 1.00 67.69 281 LEU A O 1
ATOM 212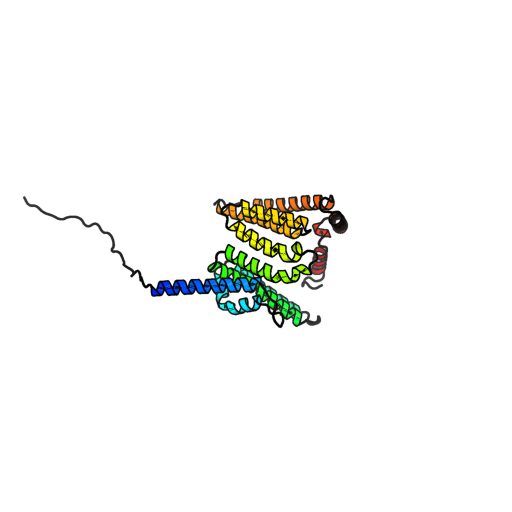3 N N . ALA A 1 282 ? 6.732 14.361 -19.033 1.00 67.75 282 ALA A N 1
ATOM 2124 C CA . ALA A 1 282 ? 6.886 13.713 -20.328 1.00 67.75 282 ALA A CA 1
ATOM 2125 C C . ALA A 1 282 ? 8.275 13.072 -20.490 1.00 67.75 282 ALA A C 1
ATOM 2127 O O . ALA A 1 282 ? 8.371 11.921 -20.905 1.00 67.75 282 ALA A O 1
ATOM 2128 N N . GLY A 1 283 ? 9.343 13.777 -20.111 1.00 63.38 283 GLY A N 1
ATOM 2129 C CA . GLY A 1 283 ? 10.714 13.274 -20.246 1.00 63.38 283 GLY A CA 1
ATOM 2130 C C . GLY A 1 283 ? 11.170 12.356 -19.115 1.00 63.38 283 GLY A C 1
ATOM 2131 O O . GLY A 1 283 ? 12.079 11.556 -19.295 1.00 63.38 283 GLY A O 1
ATOM 2132 N N . GLY A 1 284 ? 10.516 12.407 -17.951 1.00 64.50 284 GLY A N 1
ATOM 2133 C CA . GLY A 1 284 ? 10.782 11.478 -16.850 1.00 64.50 284 GLY A CA 1
ATOM 2134 C C . GLY A 1 284 ? 10.142 10.095 -17.022 1.00 64.50 284 GLY A C 1
ATOM 2135 O O . GLY A 1 284 ? 10.450 9.196 -16.238 1.00 64.50 284 GLY A O 1
ATOM 2136 N N . ARG A 1 285 ? 9.232 9.930 -17.995 1.00 71.94 285 ARG A N 1
ATOM 2137 C CA . ARG A 1 285 ? 8.496 8.685 -18.278 1.00 71.94 285 ARG A CA 1
ATOM 2138 C C . ARG A 1 285 ? 8.335 8.447 -19.789 1.00 71.94 285 ARG A C 1
ATOM 2140 O O . ARG A 1 285 ? 7.206 8.449 -20.293 1.00 71.94 285 ARG A O 1
ATOM 2147 N N . PRO A 1 286 ? 9.436 8.238 -20.534 1.00 69.31 286 PRO A N 1
ATOM 2148 C CA . PRO A 1 286 ? 9.361 7.965 -21.971 1.00 69.31 286 PRO A CA 1
ATOM 2149 C C . PRO A 1 286 ? 8.522 6.716 -22.290 1.00 69.31 286 PRO A C 1
ATOM 2151 O O . PRO A 1 286 ? 7.968 6.603 -23.384 1.00 69.31 286 PRO A O 1
ATOM 2154 N N . GLU A 1 287 ? 8.343 5.811 -21.321 1.00 75.25 287 GLU A N 1
ATOM 2155 C CA . GLU A 1 287 ? 7.542 4.597 -21.476 1.00 75.25 287 GLU A CA 1
ATOM 2156 C C . GLU A 1 287 ? 6.063 4.898 -21.755 1.00 75.25 287 GLU A C 1
ATOM 2158 O O . GLU A 1 287 ? 5.377 4.067 -22.343 1.00 75.25 287 GLU A O 1
ATOM 2163 N N . TRP A 1 288 ? 5.545 6.074 -21.375 1.00 74.94 288 TRP A N 1
ATOM 2164 C CA . TRP A 1 288 ? 4.164 6.461 -21.688 1.00 74.94 288 TRP A CA 1
ATOM 2165 C C . TRP A 1 288 ? 3.982 6.732 -23.177 1.00 74.94 288 TRP A C 1
ATOM 2167 O O . TRP A 1 288 ? 3.027 6.238 -23.772 1.00 74.94 288 TRP A O 1
ATOM 2177 N N . PHE A 1 289 ? 4.929 7.443 -23.791 1.00 74.75 289 PHE A N 1
ATOM 2178 C CA . PHE A 1 289 ? 4.928 7.661 -25.236 1.00 74.75 289 PHE A CA 1
ATOM 2179 C C . PHE A 1 289 ? 5.153 6.351 -25.980 1.00 74.75 289 PHE A C 1
ATOM 2181 O O . PHE A 1 289 ? 4.411 6.059 -26.919 1.00 74.75 289 PHE A O 1
ATOM 2188 N N . ALA A 1 290 ? 6.080 5.520 -25.493 1.00 73.81 290 ALA A N 1
ATOM 2189 C CA . ALA A 1 290 ? 6.273 4.175 -26.017 1.00 73.81 290 ALA A CA 1
ATOM 2190 C C . ALA A 1 290 ? 4.978 3.356 -25.937 1.00 73.81 290 ALA A C 1
ATOM 2192 O O . ALA A 1 290 ? 4.580 2.784 -26.937 1.00 73.81 290 ALA A O 1
ATOM 2193 N N . THR A 1 291 ? 4.256 3.380 -24.810 1.00 78.12 291 THR A N 1
ATOM 2194 C CA . THR A 1 291 ? 2.968 2.679 -24.651 1.00 78.12 291 THR A CA 1
ATOM 2195 C C . THR A 1 291 ? 1.913 3.212 -25.616 1.00 78.12 291 THR A C 1
ATOM 2197 O O . THR A 1 291 ? 1.168 2.428 -26.194 1.00 78.12 291 THR A O 1
ATOM 2200 N N . THR A 1 292 ? 1.834 4.532 -25.824 1.00 79.94 292 THR A N 1
ATOM 2201 C CA . THR A 1 292 ? 0.882 5.098 -26.793 1.00 79.94 292 THR A CA 1
ATOM 2202 C C . THR A 1 292 ? 1.210 4.711 -28.232 1.00 79.94 292 THR A C 1
ATOM 2204 O O . THR A 1 292 ? 0.293 4.388 -28.982 1.00 79.94 292 THR A O 1
ATOM 2207 N N . ALA A 1 293 ? 2.494 4.678 -28.601 1.00 81.56 293 ALA A N 1
ATOM 2208 C CA . ALA A 1 293 ? 2.939 4.197 -29.905 1.00 81.56 293 ALA A CA 1
ATOM 2209 C C . ALA A 1 293 ? 2.652 2.695 -30.059 1.00 81.56 293 ALA A C 1
ATOM 2211 O O . ALA A 1 293 ? 2.076 2.274 -31.058 1.00 81.56 293 ALA A O 1
ATOM 2212 N N . LEU A 1 294 ? 2.931 1.913 -29.014 1.00 79.12 294 LEU A N 1
ATOM 2213 C CA . LEU A 1 294 ? 2.660 0.482 -28.955 1.00 79.12 294 LEU A CA 1
ATOM 2214 C C . LEU A 1 294 ? 1.176 0.167 -29.111 1.00 79.12 294 LEU A C 1
ATOM 2216 O O . LEU A 1 294 ? 0.822 -0.747 -29.832 1.00 79.12 294 LEU A O 1
ATOM 2220 N N . MET A 1 295 ? 0.299 0.917 -28.445 1.00 82.81 295 MET A N 1
ATOM 2221 C CA . MET A 1 295 ? -1.152 0.726 -28.530 1.00 82.81 295 MET A CA 1
ATOM 2222 C C . MET A 1 295 ? -1.714 1.190 -29.876 1.00 82.81 295 MET A C 1
ATOM 2224 O O . MET A 1 295 ? -2.737 0.670 -30.316 1.00 82.81 295 MET A O 1
ATOM 2228 N N . ALA A 1 296 ? -1.062 2.155 -30.532 1.00 84.19 296 ALA A N 1
ATOM 2229 C CA . ALA A 1 296 ? -1.418 2.565 -31.887 1.00 84.19 296 ALA A CA 1
ATOM 2230 C C . ALA A 1 296 ? -1.061 1.482 -32.918 1.00 84.19 296 ALA A C 1
ATOM 2232 O O . ALA A 1 296 ? -1.820 1.265 -33.859 1.00 84.19 296 ALA A O 1
ATOM 2233 N N . GLU A 1 297 ? 0.064 0.794 -32.724 1.00 82.31 297 GLU A N 1
ATOM 2234 C CA . GLU A 1 297 ? 0.551 -0.248 -33.634 1.00 82.31 297 GLU A CA 1
ATOM 2235 C C . GLU A 1 297 ? -0.030 -1.637 -33.308 1.00 82.31 297 GLU A C 1
ATOM 2237 O O . GLU A 1 297 ? -0.364 -2.415 -34.200 1.00 82.31 297 GLU A O 1
ATOM 2242 N N . TYR A 1 298 ? -0.260 -1.909 -32.025 1.00 78.50 298 TYR A N 1
ATOM 2243 C CA . TYR A 1 298 ? -0.763 -3.166 -31.481 1.00 78.50 298 TYR A CA 1
ATOM 2244 C C . TYR A 1 298 ? -1.923 -2.911 -30.505 1.00 78.50 298 TYR A C 1
ATOM 2246 O O . TYR A 1 298 ? -1.766 -3.034 -29.286 1.00 78.50 298 TYR A O 1
ATOM 2254 N N . PRO A 1 299 ? -3.134 -2.614 -31.014 1.00 74.38 299 PRO A N 1
ATOM 2255 C CA . PRO A 1 299 ? -4.293 -2.227 -30.197 1.00 74.38 299 PRO A CA 1
ATOM 2256 C C . PRO A 1 299 ? -4.783 -3.322 -29.240 1.00 74.38 299 PRO A C 1
ATOM 2258 O O . PRO A 1 299 ? -5.517 -3.045 -28.296 1.00 74.38 299 PRO A O 1
ATOM 2261 N N . MET A 1 300 ? -4.359 -4.570 -29.453 1.00 72.69 300 MET A N 1
ATOM 2262 C CA . MET A 1 300 ? -4.606 -5.690 -28.538 1.00 72.69 300 MET A CA 1
ATOM 2263 C C . MET A 1 300 ? -3.661 -5.683 -27.315 1.00 72.69 300 MET A C 1
ATOM 2265 O O . MET A 1 300 ? -3.791 -6.548 -26.452 1.00 72.69 300 MET A O 1
ATOM 2269 N N . GLY A 1 301 ? -2.742 -4.710 -27.217 1.00 61.94 301 GLY A N 1
ATOM 2270 C CA . GLY A 1 301 ? -1.846 -4.499 -26.075 1.00 61.94 301 GLY A CA 1
ATOM 2271 C C . GLY A 1 301 ? -0.513 -5.246 -26.148 1.00 61.94 301 GLY A C 1
ATOM 2272 O O . GLY A 1 301 ? 0.084 -5.509 -25.107 1.00 61.94 301 GLY A O 1
ATOM 2273 N N . PHE A 1 302 ? -0.054 -5.605 -27.349 1.00 62.34 302 PHE A N 1
ATOM 2274 C CA . PHE A 1 302 ? 1.123 -6.457 -27.537 1.00 62.34 302 PHE A CA 1
ATOM 2275 C C . PHE A 1 302 ? 2.159 -5.844 -28.471 1.00 62.34 302 PHE A C 1
ATOM 2277 O O . PHE A 1 302 ? 2.098 -6.086 -29.668 1.00 62.34 302 PHE A O 1
ATOM 2284 N N . GLY A 1 303 ? 3.169 -5.175 -27.923 1.00 56.12 303 GLY A N 1
ATOM 2285 C CA . GLY A 1 303 ? 4.407 -4.876 -28.644 1.00 56.12 303 GLY A CA 1
ATOM 2286 C C . GLY A 1 303 ? 5.625 -4.918 -27.738 1.00 56.12 303 GLY A C 1
ATOM 2287 O O . GLY A 1 303 ? 5.438 -5.136 -26.518 1.00 56.12 303 GLY A O 1
#

Secondary structure (DSSP, 8-state):
-----------PPP---------HHHHHHHHHHHHHHHHHHHHHHHHHHH--B-GGG-BHHHHHHHHTHHHHHHHHTTSTTHHHHHHHHHHHHHHHHHHHHHTTTS---HHHHHHHHHHHHHHHHHHHHHHHHHHHS-HHHHHHHHHHHHHHHHGGGGGG-S-HIIIIIHHHHHHHHHHHHTTSSSSHHHHHHHHHHHHHHHHTT-HHHHHHHHHHHHHHHHHHHHTT--SPP-HHHHHHHHHHHHHHHHHHHHHHHHTTTT-HHHHHHHHHHHHHHSSHHHHT-HHHHHHHHHHHH-TTT--